Protein AF-A0A974AGS3-F1 (afdb_monomer_lite)

pLDDT: mean 72.3, std 21.42, range [27.69, 96.19]

Organism: NCBI:txid2748629

Radius of gyration: 45.94 Å; chains: 1; bounding box: 97×90×145 Å

Foldseek 3Di:
DDDDDPVVVVVVVVVVDDDDDDDPDDDDDDDDDDDDDDDDDDDDDDDDDDDDDDDDDDDDDDDDDDDDDDDPCPPPDDDPDQAAWDFDDDDPDTDTDTNVVVVVVVVVVVVVVVVVVVVVVVVVVVVVVLVCVLVVLVVQLVVLCVQLVVVVPDPLVVQVPDPVADPVNSVVSVVSNVVSVVSNVVSVVVSVVSVVVVVVVVVVVLVVLLVVLVVLQPDDADPVRGRPLHDPPDDPVLLVLLLVQCVVVPDDSVCSVSDSDSNVSSVSSVVSVVVVVVVVVVVVPPPVPPPPPPPPPDDDDPDPDDPLVVQLVVLVVVCVVVVDPVSVVSNVVSVVVVD

Sequence (339 aa):
MLSPDNDGASDFLKSFADPEDDASKKKPSPEAEGDDDTQDDASDTDDSDDSLDDNGDDDQSGDEDTETTTADTTEKKYVADDGQFVKIKVGEEEKEVSVKDLKRLFGQEASLTQKSTEVANARKAAETEQNKYVTSLSVLLGRATEKANPYRNIDWMAVSKDPNISAEAASALRAEAQRALDDETFLGQSLNTFMAEVQTRQNAERAESAKACIKALRTEPTAEAPNPVYIKNWNDKTYDDVRSFGVQMGLSQDAVNKLVDPVAIKMMHMAMLFKRGAAKVVTTKAVNKTPAKIVKTSSSIAARPTKGTVEQQNALKTLKRSGSMDAAGDAFLASFADK

Structure (mmCIF, N/CA/C/O backbone):
data_AF-A0A974AGS3-F1
#
_entry.id   AF-A0A974AGS3-F1
#
loop_
_atom_site.group_PDB
_atom_site.id
_atom_site.type_symbol
_atom_site.label_atom_id
_atom_site.label_alt_id
_atom_site.label_comp_id
_atom_site.label_asym_id
_atom_site.label_entity_id
_atom_site.label_seq_id
_atom_site.pdbx_PDB_ins_code
_atom_site.Cartn_x
_atom_site.Cartn_y
_atom_site.Cartn_z
_atom_site.occupancy
_atom_site.B_iso_or_equiv
_atom_site.auth_seq_id
_atom_site.auth_comp_id
_atom_site.auth_asym_id
_atom_site.auth_atom_id
_atom_site.pdbx_PDB_model_num
ATOM 1 N N . MET A 1 1 ? 32.007 -14.138 25.779 1.00 35.34 1 MET A N 1
ATOM 2 C CA . MET A 1 1 ? 31.944 -13.880 24.327 1.00 35.34 1 MET A CA 1
ATOM 3 C C . MET A 1 1 ? 30.498 -13.562 23.984 1.00 35.34 1 MET A C 1
ATOM 5 O O . MET A 1 1 ? 29.652 -14.407 24.225 1.00 35.34 1 MET A O 1
ATOM 9 N N . LEU A 1 2 ? 30.291 -12.317 23.543 1.00 39.28 2 LEU A N 1
ATOM 10 C CA . LEU A 1 2 ? 29.169 -11.707 22.812 1.00 39.28 2 LEU A CA 1
ATOM 11 C C . LEU A 1 2 ? 27.715 -12.067 23.182 1.00 39.28 2 LEU A C 1
ATOM 13 O O . LEU A 1 2 ? 27.173 -13.078 22.747 1.00 39.28 2 LEU A O 1
ATOM 17 N N . SER A 1 3 ? 27.064 -11.127 23.872 1.00 38.44 3 SER A N 1
ATOM 18 C CA . SER A 1 3 ? 25.625 -10.864 23.748 1.00 38.44 3 SER A CA 1
ATOM 19 C C . SER A 1 3 ? 25.351 -10.162 22.405 1.00 38.44 3 SER A C 1
ATOM 21 O O . SER A 1 3 ? 26.165 -9.319 22.031 1.00 38.44 3 SER A O 1
ATOM 23 N N . PRO A 1 4 ? 24.248 -10.451 21.693 1.00 50.19 4 PRO A N 1
ATOM 24 C CA . PRO A 1 4 ? 23.778 -9.625 20.588 1.00 50.19 4 PRO A CA 1
ATOM 25 C C . PRO A 1 4 ? 22.774 -8.568 21.073 1.00 50.19 4 PRO A C 1
ATOM 27 O O . PRO A 1 4 ? 21.809 -8.879 21.774 1.00 50.19 4 PRO A O 1
ATOM 30 N N . ASP A 1 5 ? 23.045 -7.328 20.682 1.00 44.56 5 ASP A N 1
ATOM 31 C CA . ASP A 1 5 ? 22.326 -6.101 21.012 1.00 44.56 5 ASP A CA 1
ATOM 32 C C . ASP A 1 5 ? 20.887 -6.059 20.461 1.00 44.56 5 ASP A C 1
ATOM 34 O O . ASP A 1 5 ? 20.614 -6.407 19.312 1.00 44.56 5 ASP A O 1
ATOM 38 N N . ASN A 1 6 ? 19.958 -5.593 21.301 1.00 51.94 6 ASN A N 1
ATOM 39 C CA . ASN A 1 6 ? 18.534 -5.378 21.014 1.00 51.94 6 ASN A CA 1
ATOM 40 C C . ASN A 1 6 ? 18.248 -3.884 20.750 1.00 51.94 6 ASN A C 1
ATOM 42 O O . ASN A 1 6 ? 17.338 -3.309 21.342 1.00 51.94 6 ASN A O 1
ATOM 46 N N . ASP A 1 7 ? 19.050 -3.244 19.897 1.00 51.66 7 ASP A N 1
ATOM 47 C CA . ASP A 1 7 ? 18.973 -1.789 19.664 1.00 51.66 7 ASP A CA 1
ATOM 48 C C . ASP A 1 7 ? 17.978 -1.374 18.561 1.00 51.66 7 ASP A C 1
ATOM 50 O O . ASP A 1 7 ? 17.609 -0.207 18.456 1.00 51.66 7 ASP A O 1
ATOM 54 N N . GLY A 1 8 ? 17.443 -2.315 17.772 1.00 47.66 8 GLY A N 1
ATOM 55 C CA . GLY A 1 8 ? 16.580 -1.980 16.625 1.00 47.66 8 GLY A CA 1
ATOM 56 C C . GLY A 1 8 ? 15.157 -1.518 16.976 1.00 47.66 8 GLY A C 1
ATOM 57 O O . GLY A 1 8 ? 14.527 -0.805 16.196 1.00 47.66 8 GLY A O 1
ATOM 58 N N . ALA A 1 9 ? 14.621 -1.913 18.136 1.00 53.47 9 ALA A N 1
ATOM 59 C CA . ALA A 1 9 ? 13.239 -1.596 18.517 1.00 53.47 9 ALA A CA 1
ATOM 60 C C . ALA A 1 9 ? 13.097 -0.195 19.140 1.00 53.47 9 ALA A C 1
ATOM 62 O O . ALA A 1 9 ? 12.074 0.466 18.954 1.00 53.47 9 ALA A O 1
ATOM 63 N N . SER A 1 10 ? 14.135 0.285 19.830 1.00 52.16 10 SER A N 1
ATOM 64 C CA . SER A 1 10 ? 14.194 1.638 20.396 1.00 52.16 10 SER A CA 1
ATOM 65 C C . SER A 1 10 ? 14.347 2.732 19.339 1.00 52.16 10 SER A C 1
ATOM 67 O O . SER A 1 10 ? 13.939 3.866 19.587 1.00 52.16 10 SER A O 1
ATOM 69 N N . ASP A 1 11 ? 14.888 2.411 18.165 1.00 54.00 11 ASP A N 1
ATOM 70 C CA . ASP A 1 11 ? 15.124 3.391 17.100 1.00 54.00 11 ASP A CA 1
ATOM 71 C C . ASP A 1 11 ? 13.875 3.672 16.251 1.00 54.00 11 ASP A C 1
ATOM 73 O O . ASP A 1 11 ? 13.665 4.803 15.809 1.00 54.00 11 ASP A O 1
ATOM 77 N N . PHE A 1 12 ? 12.968 2.699 16.113 1.00 51.22 12 PHE A N 1
ATOM 78 C CA . PHE A 1 12 ? 11.693 2.903 15.415 1.00 51.22 12 PHE A CA 1
ATOM 79 C C . PHE A 1 12 ? 10.796 3.926 16.137 1.00 51.22 12 PHE A C 1
ATOM 81 O O . PHE A 1 12 ? 10.228 4.813 15.501 1.00 51.22 12 PHE A O 1
ATOM 88 N N . LEU A 1 13 ? 10.732 3.866 17.473 1.00 55.00 13 LEU A N 1
ATOM 89 C CA . LEU A 1 13 ? 9.963 4.806 18.301 1.00 55.00 13 LEU A CA 1
ATOM 90 C C . LEU A 1 13 ? 10.585 6.211 18.360 1.00 55.00 13 LEU A C 1
ATOM 92 O O . LEU A 1 13 ? 9.847 7.192 18.420 1.00 55.00 13 LEU A O 1
ATOM 96 N N . LYS A 1 14 ? 11.917 6.329 18.280 1.00 62.91 14 LYS A N 1
ATOM 97 C CA . LYS A 1 14 ? 12.606 7.631 18.218 1.00 62.91 14 LYS A CA 1
ATOM 98 C C . LYS A 1 14 ? 12.397 8.350 16.884 1.00 62.91 14 LYS A C 1
ATOM 100 O O . LYS A 1 14 ? 12.328 9.568 16.877 1.00 62.91 14 LYS A O 1
ATOM 105 N N . SER A 1 15 ? 12.224 7.622 15.777 1.00 63.66 15 SER A N 1
ATOM 106 C CA . SER A 1 15 ? 11.928 8.231 14.465 1.00 63.66 15 SER A CA 1
ATOM 107 C C . SER A 1 15 ? 10.526 8.855 14.358 1.00 63.66 15 SER A C 1
ATOM 109 O O . SER A 1 15 ? 10.266 9.632 13.445 1.00 63.66 15 SER A O 1
ATOM 111 N N . PHE A 1 16 ? 9.626 8.525 15.293 1.00 59.00 16 PHE A N 1
ATOM 112 C CA . PHE A 1 16 ? 8.261 9.058 15.375 1.00 59.00 16 PHE A CA 1
ATOM 113 C C . PHE A 1 16 ? 8.067 10.096 16.491 1.00 59.00 16 PHE A C 1
ATOM 115 O O . PHE A 1 16 ? 6.992 10.694 16.578 1.00 59.00 16 PHE A O 1
ATOM 122 N N . ALA A 1 17 ? 9.076 10.303 17.338 1.00 54.44 17 ALA A N 1
ATOM 123 C CA . ALA A 1 17 ? 9.097 11.344 18.355 1.00 54.44 17 ALA A CA 1
ATOM 124 C C . ALA A 1 17 ? 9.916 12.526 17.815 1.00 54.44 17 ALA A C 1
ATOM 126 O O . ALA A 1 17 ? 11.139 12.548 17.928 1.00 54.44 17 ALA A O 1
ATOM 127 N N . ASP A 1 18 ? 9.225 13.461 17.169 1.00 41.94 18 ASP A N 1
ATOM 128 C CA . ASP A 1 18 ? 9.799 14.692 16.620 1.00 41.94 18 ASP A CA 1
ATOM 129 C C . ASP A 1 18 ? 10.490 15.510 17.738 1.00 41.94 18 ASP A C 1
ATOM 131 O O . ASP A 1 18 ? 9.898 15.673 18.814 1.00 41.94 18 ASP A O 1
ATOM 135 N N . PRO A 1 19 ? 11.735 15.989 17.553 1.00 45.56 19 PRO A N 1
ATOM 136 C CA . PRO A 1 19 ? 12.390 16.876 18.507 1.00 45.56 19 PRO A CA 1
ATOM 137 C C . PRO A 1 19 ? 11.773 18.278 18.443 1.00 45.56 19 PRO A C 1
ATOM 139 O O . PRO A 1 19 ? 11.826 18.951 17.416 1.00 45.56 19 PRO A O 1
ATOM 142 N N . GLU A 1 20 ? 11.218 18.742 19.562 1.00 37.66 20 GLU A N 1
ATOM 143 C CA . GLU A 1 20 ? 10.855 20.148 19.709 1.00 37.66 20 GLU A CA 1
ATOM 144 C C . GLU A 1 20 ? 12.101 21.051 19.751 1.00 37.66 20 GLU A C 1
ATOM 146 O O . GLU A 1 20 ? 13.061 20.783 20.476 1.00 37.66 20 GLU A O 1
ATOM 151 N N . ASP A 1 21 ? 11.955 22.171 19.034 1.00 33.53 21 ASP A N 1
ATOM 152 C CA . ASP A 1 21 ? 12.563 23.493 19.235 1.00 33.53 21 ASP A CA 1
ATOM 153 C C . ASP A 1 21 ? 13.840 23.837 18.436 1.00 33.53 21 ASP A C 1
ATOM 155 O O . ASP A 1 21 ? 14.949 23.463 18.803 1.00 33.53 21 ASP A O 1
ATOM 159 N N . ASP A 1 22 ? 13.669 24.599 17.341 1.00 35.66 22 ASP A N 1
ATOM 160 C CA . ASP A 1 22 ? 14.271 25.940 17.169 1.00 35.66 22 ASP A CA 1
ATOM 161 C C . ASP A 1 22 ? 13.836 26.575 15.825 1.00 35.66 22 ASP A C 1
ATOM 163 O O . ASP A 1 22 ? 14.390 26.274 14.768 1.00 35.66 22 ASP A O 1
ATOM 167 N N . ALA A 1 23 ? 12.836 27.467 15.841 1.00 33.81 23 ALA A N 1
ATOM 168 C CA . ALA A 1 23 ? 12.645 28.471 14.779 1.00 33.81 23 ALA A CA 1
ATOM 169 C C . ALA A 1 23 ? 11.752 29.640 15.232 1.00 33.81 23 ALA A C 1
ATOM 171 O O . ALA A 1 23 ? 10.833 30.084 14.538 1.00 33.81 23 ALA A O 1
ATOM 172 N N . SER A 1 24 ? 12.052 30.208 16.397 1.00 36.72 24 SER A N 1
ATOM 173 C CA . SER A 1 24 ? 11.569 31.542 16.753 1.00 36.72 24 SER A CA 1
ATOM 174 C C . SER A 1 24 ? 12.350 32.600 15.960 1.00 36.72 24 SER A C 1
ATOM 176 O O . SER A 1 24 ? 13.378 33.059 16.449 1.00 36.72 24 SER A O 1
ATOM 178 N N . LYS A 1 25 ? 11.893 32.981 14.750 1.00 37.16 25 LYS A N 1
ATOM 179 C CA . LYS A 1 25 ? 12.067 34.312 14.093 1.00 37.16 25 LYS A CA 1
ATOM 180 C C . LYS A 1 25 ? 11.783 34.262 12.579 1.00 37.16 25 LYS A C 1
ATOM 182 O O . LYS A 1 25 ? 12.692 34.033 11.789 1.00 37.16 25 LYS A O 1
ATOM 187 N N . LYS A 1 26 ? 10.574 34.659 12.165 1.00 30.88 26 LYS A N 1
ATOM 188 C CA . LYS A 1 26 ? 10.358 35.669 11.102 1.00 30.88 26 LYS A CA 1
ATOM 189 C C . LYS A 1 26 ? 8.867 35.980 10.950 1.00 30.88 26 LYS A C 1
ATOM 191 O O . LYS A 1 26 ? 8.099 35.164 10.462 1.00 30.88 26 LYS A O 1
ATOM 196 N N . LYS A 1 27 ? 8.475 37.199 11.330 1.00 35.22 27 LYS A N 1
ATOM 197 C CA . LYS A 1 27 ? 7.300 37.868 10.751 1.00 35.22 27 LYS A CA 1
ATOM 198 C C . LYS A 1 27 ? 7.546 38.092 9.252 1.00 35.22 27 LYS A C 1
ATOM 200 O O . LYS A 1 27 ? 8.687 38.382 8.880 1.00 35.22 27 LYS A O 1
ATOM 205 N N . PRO A 1 28 ? 6.479 38.137 8.447 1.00 32.31 28 PRO A N 1
ATOM 206 C CA . PRO A 1 28 ? 6.291 39.317 7.612 1.00 32.31 28 PRO A CA 1
ATOM 207 C C . PRO A 1 28 ? 4.918 39.972 7.816 1.00 32.31 28 PRO A C 1
ATOM 209 O O . PRO A 1 28 ? 3.928 39.331 8.155 1.00 32.31 28 PRO A O 1
ATOM 212 N N . SER A 1 29 ? 4.948 41.294 7.663 1.00 28.53 29 SER A N 1
ATOM 213 C CA . SER A 1 29 ? 3.841 42.258 7.649 1.00 28.53 29 SER A CA 1
ATOM 214 C C . SER A 1 29 ? 3.153 42.282 6.259 1.00 28.53 29 SER A C 1
ATOM 216 O O . SER A 1 29 ? 3.701 41.674 5.340 1.00 28.53 29 SER A O 1
ATOM 218 N N . PRO A 1 30 ? 1.995 42.963 6.103 1.00 42.22 30 PRO A N 1
ATOM 219 C CA . PRO A 1 30 ? 1.090 42.906 4.942 1.00 42.22 30 PRO A CA 1
ATOM 220 C C . PRO A 1 30 ? 1.399 43.962 3.848 1.00 42.22 30 PRO A C 1
ATOM 222 O O . PRO A 1 30 ? 2.348 44.720 4.023 1.00 42.22 30 PRO A O 1
ATOM 225 N N . GLU A 1 31 ? 0.541 44.019 2.806 1.00 29.06 31 GLU A N 1
ATOM 226 C CA . GLU A 1 31 ? 0.536 44.863 1.569 1.00 29.06 31 GLU A CA 1
ATOM 227 C C . GLU A 1 31 ? 1.237 44.198 0.354 1.00 29.06 31 GLU A C 1
ATOM 229 O O . GLU A 1 31 ? 2.293 43.602 0.516 1.00 29.06 31 GLU A O 1
ATOM 234 N N . ALA A 1 32 ? 0.737 44.197 -0.892 1.00 28.75 32 ALA A N 1
ATOM 235 C CA . ALA A 1 32 ? -0.353 44.924 -1.547 1.00 28.75 32 ALA A CA 1
ATOM 236 C C . ALA A 1 32 ? -0.901 44.161 -2.785 1.00 28.75 32 ALA A C 1
ATOM 238 O O . ALA A 1 32 ? -0.217 43.323 -3.365 1.00 28.75 32 ALA A O 1
ATOM 239 N N . GLU A 1 33 ? -2.142 44.523 -3.114 1.00 30.08 33 GLU A N 1
ATOM 240 C CA . GLU A 1 33 ? -2.933 44.520 -4.360 1.00 30.08 33 GLU A CA 1
ATOM 241 C C . GLU A 1 33 ? -2.396 43.936 -5.686 1.00 30.08 33 GLU A C 1
ATOM 243 O O . GLU A 1 33 ? -1.258 44.154 -6.099 1.00 30.08 33 GLU A O 1
ATOM 248 N N . GLY A 1 34 ? -3.330 43.302 -6.408 1.00 27.72 34 GLY A N 1
ATOM 249 C CA . GLY A 1 34 ? -3.250 42.892 -7.810 1.00 27.72 34 GLY A CA 1
ATOM 250 C C . GLY A 1 34 ? -4.615 42.387 -8.302 1.00 27.72 34 GLY A C 1
ATOM 251 O O . GLY A 1 34 ? -4.869 41.187 -8.271 1.00 27.72 34 GLY A O 1
ATOM 252 N N . ASP A 1 35 ? -5.466 43.348 -8.657 1.00 27.89 35 ASP A N 1
ATOM 253 C CA . ASP A 1 35 ? -6.763 43.312 -9.367 1.00 27.89 35 ASP A CA 1
ATOM 254 C C . ASP A 1 35 ? -6.734 42.413 -10.633 1.00 27.89 35 ASP A C 1
ATOM 256 O O . ASP A 1 35 ? -5.720 42.378 -11.329 1.00 27.89 35 ASP A O 1
ATOM 260 N N . ASP A 1 36 ? -7.724 41.527 -10.801 1.00 27.69 36 ASP A N 1
ATOM 261 C CA . ASP A 1 36 ? -8.791 41.562 -11.836 1.00 27.69 36 ASP A CA 1
ATOM 262 C C . ASP A 1 36 ? -8.402 40.909 -13.178 1.00 27.69 36 ASP A C 1
ATOM 264 O O . ASP A 1 36 ? -7.470 41.336 -13.851 1.00 27.69 36 ASP A O 1
ATOM 268 N N . ASP A 1 37 ? -9.067 39.807 -13.542 1.00 30.12 37 ASP A N 1
ATOM 269 C CA . ASP A 1 37 ? -10.086 39.843 -14.602 1.00 30.12 37 ASP A CA 1
ATOM 270 C C . ASP A 1 37 ? -10.799 38.483 -14.723 1.00 30.12 37 ASP A C 1
ATOM 272 O O . ASP A 1 37 ? -10.259 37.402 -14.468 1.00 30.12 37 ASP A O 1
ATOM 276 N N . THR A 1 38 ? -12.062 38.579 -15.093 1.00 30.84 38 THR A N 1
ATOM 277 C CA . THR A 1 38 ? -13.101 37.561 -15.090 1.00 30.84 38 THR A CA 1
ATOM 278 C C . THR A 1 38 ? -13.208 36.948 -16.483 1.00 30.84 38 THR A C 1
ATOM 280 O O . THR A 1 38 ? -13.355 37.691 -17.448 1.00 30.84 38 THR A O 1
ATOM 283 N N . GLN A 1 39 ? -13.255 35.618 -16.625 1.00 31.31 39 GLN A N 1
ATOM 284 C CA . GLN A 1 39 ? -13.946 35.038 -17.783 1.00 31.31 39 GLN A CA 1
ATOM 285 C C . GLN A 1 39 ? -14.474 33.623 -17.517 1.00 31.31 39 GLN A C 1
ATOM 287 O O . GLN A 1 39 ? -13.724 32.653 -17.432 1.00 31.31 39 GLN A O 1
ATOM 292 N N . ASP A 1 40 ? -15.801 33.565 -17.384 1.00 32.34 40 ASP A N 1
ATOM 293 C CA . ASP A 1 40 ? -16.658 32.412 -17.658 1.00 32.34 40 ASP A CA 1
ATOM 294 C C . ASP A 1 40 ? -16.345 31.835 -19.046 1.00 32.34 40 ASP A C 1
ATOM 296 O O . ASP A 1 40 ? -16.331 32.576 -20.031 1.00 32.34 40 ASP A O 1
ATOM 300 N N . ASP A 1 41 ? -16.205 30.513 -19.140 1.00 31.97 41 ASP A N 1
ATOM 301 C CA . ASP A 1 41 ? -16.552 29.799 -20.368 1.00 31.97 41 ASP A CA 1
ATOM 302 C C . ASP A 1 41 ? -17.213 28.462 -20.012 1.00 31.97 41 ASP A C 1
ATOM 304 O O . ASP A 1 41 ? -16.578 27.478 -19.620 1.00 31.97 41 ASP A O 1
ATOM 308 N N . ALA A 1 42 ? -18.541 28.486 -20.086 1.00 35.53 42 ALA A N 1
ATOM 309 C CA . ALA A 1 42 ? -19.397 27.323 -20.090 1.00 35.53 42 ALA A CA 1
ATOM 310 C C . ALA A 1 42 ? -19.456 26.786 -21.524 1.00 35.53 42 ALA A C 1
ATOM 312 O O . ALA A 1 42 ? -20.033 27.431 -22.399 1.00 35.53 42 ALA A O 1
ATOM 313 N N . SER A 1 43 ? -18.931 25.581 -21.751 1.00 32.94 43 SER A N 1
ATOM 314 C CA . SER A 1 43 ? -19.270 24.800 -22.942 1.00 32.94 43 SER A CA 1
ATOM 315 C C . SER A 1 43 ? -20.110 23.589 -22.554 1.00 32.94 43 SER A C 1
ATOM 317 O O . SER A 1 43 ? -19.668 22.630 -21.927 1.00 32.94 43 SER A O 1
ATOM 319 N N . ASP A 1 44 ? -21.373 23.743 -22.923 1.00 33.19 44 ASP A N 1
ATOM 320 C CA . ASP A 1 44 ? -22.411 22.751 -23.121 1.00 33.19 44 ASP A CA 1
ATOM 321 C C . ASP A 1 44 ? -21.957 21.704 -24.155 1.00 33.19 44 ASP A C 1
ATOM 323 O O . ASP A 1 44 ? -21.458 22.049 -25.231 1.00 33.19 44 ASP A O 1
ATOM 327 N N . THR A 1 45 ? -22.102 20.419 -23.844 1.00 34.97 45 THR A N 1
ATOM 328 C CA . THR A 1 45 ? -22.132 19.356 -24.857 1.00 34.97 45 THR A CA 1
ATOM 329 C C . THR A 1 45 ? -23.098 18.281 -24.383 1.00 34.97 45 THR A C 1
ATOM 331 O O . THR A 1 45 ? -22.744 17.349 -23.662 1.00 34.97 45 THR A O 1
ATOM 334 N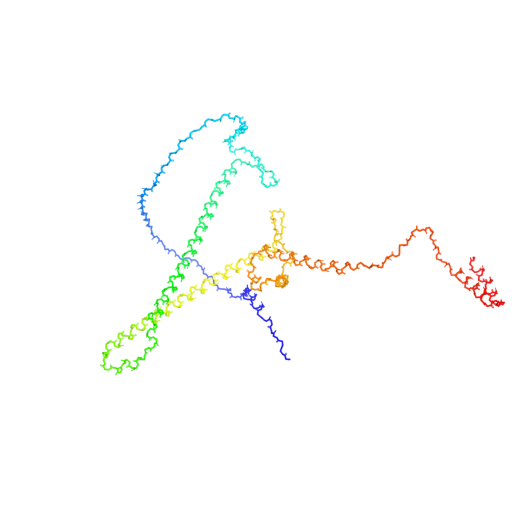 N . ASP A 1 46 ? -24.346 18.504 -24.774 1.00 35.50 46 ASP A N 1
ATOM 335 C CA . ASP A 1 46 ? -25.367 17.508 -25.070 1.00 35.50 46 ASP A CA 1
ATOM 336 C C . ASP A 1 46 ? -24.782 16.381 -25.942 1.00 35.50 46 ASP A C 1
ATOM 338 O O . ASP A 1 46 ? -24.292 16.638 -27.043 1.00 35.50 46 ASP A O 1
ATOM 342 N N . ASP A 1 47 ? -24.824 15.142 -25.450 1.00 32.50 47 ASP A N 1
ATOM 343 C CA . ASP A 1 47 ? -24.817 13.968 -26.323 1.00 32.50 47 ASP A CA 1
ATOM 344 C C . ASP A 1 47 ? -25.816 12.944 -25.773 1.00 32.50 47 ASP A C 1
ATOM 346 O O . ASP A 1 47 ? -25.568 12.188 -24.827 1.00 32.50 47 ASP A O 1
ATOM 350 N N . SER A 1 48 ? -27.011 13.037 -26.346 1.00 36.09 48 SER A N 1
ATOM 351 C CA . SER A 1 48 ? -28.081 12.056 -26.305 1.00 36.09 48 SER A CA 1
ATOM 352 C C . SER A 1 48 ? -27.702 10.881 -27.210 1.00 36.09 48 SER A C 1
ATOM 354 O O . SER A 1 48 ? -27.629 11.054 -28.424 1.00 36.09 48 SER A O 1
ATOM 356 N N . ASP A 1 49 ? -27.554 9.680 -26.651 1.00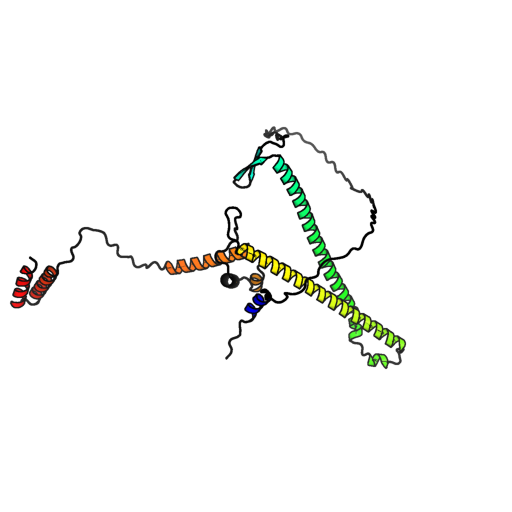 33.69 49 ASP A N 1
ATOM 357 C CA . ASP A 1 49 ? -27.853 8.459 -27.402 1.00 33.69 49 ASP A CA 1
ATOM 358 C C . ASP A 1 49 ? -28.560 7.440 -26.502 1.00 33.69 49 ASP A C 1
ATOM 360 O O . ASP A 1 49 ? -28.078 7.034 -25.440 1.00 33.69 49 ASP A O 1
ATOM 364 N N . ASP A 1 50 ? -29.761 7.108 -26.952 1.00 35.03 50 ASP A N 1
ATOM 365 C CA . ASP A 1 50 ? -30.769 6.246 -26.368 1.00 35.03 50 ASP A CA 1
ATOM 366 C C . ASP A 1 50 ? -30.718 4.913 -27.117 1.00 35.03 50 ASP A C 1
ATOM 368 O O . ASP A 1 50 ? -30.918 4.864 -28.328 1.00 35.03 50 ASP A O 1
ATOM 372 N N . SER A 1 51 ? -30.461 3.819 -26.403 1.00 29.55 51 SER A N 1
ATOM 373 C CA . SER A 1 51 ? -30.760 2.476 -26.904 1.00 29.55 51 SER A CA 1
ATOM 374 C C . SER A 1 51 ? -30.887 1.500 -25.737 1.00 29.55 51 SER A C 1
ATOM 376 O O . SER A 1 51 ? -30.003 0.680 -25.476 1.00 29.55 51 SER A O 1
ATOM 378 N N . LEU A 1 52 ? -32.010 1.582 -25.026 1.00 35.72 52 LEU A N 1
ATOM 379 C CA . LEU A 1 52 ? -32.525 0.470 -24.228 1.00 35.72 52 LEU A CA 1
ATOM 380 C C . LEU A 1 52 ? -33.244 -0.510 -25.168 1.00 35.72 52 LEU A C 1
ATOM 382 O O . LEU A 1 52 ? -34.333 -0.229 -25.660 1.00 35.72 52 LEU A O 1
ATOM 386 N N . ASP A 1 53 ? -32.607 -1.653 -25.420 1.00 33.91 53 ASP A N 1
ATOM 387 C CA . ASP A 1 53 ? -33.207 -2.809 -26.092 1.00 33.91 53 ASP A CA 1
ATOM 388 C C . ASP A 1 53 ? -34.191 -3.489 -25.124 1.00 33.91 53 ASP A C 1
ATOM 390 O O . ASP A 1 53 ? -33.802 -4.220 -24.208 1.00 33.91 53 ASP A O 1
ATOM 394 N N . ASP A 1 54 ? -35.468 -3.146 -25.290 1.00 37.78 54 ASP A N 1
ATOM 395 C CA . ASP A 1 54 ? -36.636 -3.798 -24.704 1.00 37.78 54 ASP A CA 1
ATOM 396 C C . ASP A 1 54 ? -36.969 -5.037 -25.541 1.00 37.78 54 ASP A C 1
ATOM 398 O O . ASP A 1 54 ? -37.488 -4.930 -26.653 1.00 37.78 54 ASP A O 1
ATOM 402 N N . ASN A 1 55 ? -36.667 -6.222 -25.009 1.00 34.44 55 ASN A N 1
ATOM 403 C CA . ASN A 1 55 ? -37.150 -7.470 -25.579 1.00 34.44 55 ASN A CA 1
ATOM 404 C C . ASN A 1 55 ? -38.065 -8.149 -24.560 1.00 34.44 55 ASN A C 1
ATOM 406 O O . ASN A 1 55 ? -37.611 -8.783 -23.603 1.00 34.44 55 ASN A O 1
ATOM 410 N N . GLY A 1 56 ? -39.365 -7.948 -24.768 1.00 35.41 56 GLY A N 1
ATOM 411 C CA . GLY A 1 56 ? -40.427 -8.637 -24.060 1.00 35.41 56 GLY A CA 1
ATOM 412 C C . GLY A 1 56 ? -40.474 -10.119 -24.418 1.00 35.41 56 GLY A C 1
ATOM 413 O O . GLY A 1 56 ? -40.326 -10.498 -25.578 1.00 35.41 56 GLY A O 1
ATOM 414 N N . ASP A 1 57 ? -40.740 -10.941 -23.410 1.00 30.91 57 ASP A N 1
ATOM 415 C CA . ASP A 1 57 ? -41.308 -12.268 -23.609 1.00 30.91 57 ASP A CA 1
ATOM 416 C C . ASP A 1 57 ? -42.514 -12.408 -22.678 1.00 30.91 57 ASP A C 1
ATOM 418 O O . ASP A 1 57 ? -42.418 -12.313 -21.451 1.00 30.91 57 ASP A O 1
ATOM 422 N N . ASP A 1 58 ? -43.659 -12.512 -23.335 1.00 35.81 58 ASP A N 1
ATOM 423 C CA . ASP A 1 58 ? -44.995 -12.733 -22.814 1.00 35.81 58 ASP A CA 1
ATOM 424 C C . ASP A 1 58 ? -45.209 -14.249 -22.806 1.00 35.81 58 ASP A C 1
ATOM 426 O O . ASP A 1 58 ? -45.232 -14.862 -23.871 1.00 35.81 58 ASP A O 1
ATOM 430 N N . ASP A 1 59 ? -45.364 -14.865 -21.632 1.00 31.84 59 ASP A N 1
ATOM 431 C CA . ASP A 1 59 ? -45.951 -16.205 -21.559 1.00 31.84 59 ASP A CA 1
ATOM 432 C C . ASP A 1 59 ? -47.061 -16.244 -20.509 1.00 31.84 59 ASP A C 1
ATOM 434 O O . ASP A 1 59 ? -46.876 -16.443 -19.303 1.00 31.84 59 ASP A O 1
ATOM 438 N N . GLN A 1 60 ? -48.255 -15.989 -21.029 1.00 36.38 60 GLN A N 1
ATOM 439 C CA . GLN A 1 60 ? -49.537 -16.188 -20.395 1.00 36.38 60 GLN A CA 1
ATOM 440 C C . GLN A 1 60 ? -49.900 -17.682 -20.434 1.00 36.38 60 GLN A C 1
ATOM 442 O O . GLN A 1 60 ? -50.314 -18.209 -21.464 1.00 36.38 60 GLN A O 1
ATOM 447 N N . SER A 1 61 ? -49.889 -18.353 -19.281 1.00 32.81 61 SER A N 1
ATOM 448 C CA . SER A 1 61 ? -50.732 -19.536 -19.069 1.00 32.81 61 SER A CA 1
ATOM 449 C C . SER A 1 61 ? -51.378 -19.476 -17.687 1.00 32.81 61 SER A C 1
ATOM 451 O O . SER A 1 61 ? -50.716 -19.299 -16.666 1.00 32.81 61 SER A O 1
ATOM 453 N N . GLY A 1 62 ? -52.710 -19.504 -17.682 1.00 33.69 62 GLY A N 1
ATOM 454 C CA . GLY A 1 62 ? -53.527 -19.424 -16.478 1.00 33.69 62 GLY A CA 1
ATOM 455 C C . GLY A 1 62 ? -53.788 -20.782 -15.841 1.00 33.69 62 GLY A C 1
ATOM 456 O O . GLY A 1 62 ? -53.723 -21.806 -16.514 1.00 33.69 62 GLY A O 1
ATOM 457 N N . ASP A 1 63 ? -54.168 -20.753 -14.567 1.00 29.28 63 ASP A N 1
ATOM 458 C CA . ASP A 1 63 ? -55.240 -21.600 -14.048 1.00 29.28 63 ASP A CA 1
ATOM 459 C C . ASP A 1 63 ? -55.827 -20.966 -12.778 1.00 29.28 63 ASP A C 1
ATOM 461 O O . ASP A 1 63 ? -55.104 -20.386 -11.963 1.00 29.28 63 ASP A O 1
ATOM 465 N N . GLU A 1 64 ? -57.149 -21.027 -12.659 1.00 40.06 64 GLU A N 1
ATOM 466 C CA . GLU A 1 64 ? -57.910 -20.576 -11.498 1.00 40.06 64 GLU A CA 1
ATOM 467 C C . GLU A 1 64 ? -57.717 -21.572 -10.348 1.00 40.06 64 GLU A C 1
ATOM 469 O O . GLU A 1 64 ? -58.042 -22.746 -10.497 1.00 40.06 64 GLU A O 1
ATOM 474 N N . ASP A 1 65 ? -57.318 -21.112 -9.160 1.00 30.31 65 ASP A N 1
ATOM 475 C CA . ASP A 1 65 ? -57.888 -21.702 -7.949 1.00 30.31 65 ASP A CA 1
ATOM 476 C C . ASP A 1 65 ? -58.033 -20.670 -6.832 1.00 30.31 65 ASP A C 1
ATOM 478 O O . ASP A 1 65 ? -57.157 -19.855 -6.530 1.00 30.31 65 ASP A O 1
ATOM 482 N N . THR A 1 66 ? -59.223 -20.698 -6.260 1.00 41.56 66 THR A N 1
ATOM 483 C CA . THR A 1 66 ? -59.743 -19.768 -5.279 1.00 41.56 66 THR A CA 1
ATOM 484 C C . THR A 1 66 ? -59.516 -20.380 -3.907 1.00 41.56 66 THR A C 1
ATOM 486 O O . THR A 1 66 ? -60.336 -21.167 -3.450 1.00 41.56 66 THR A O 1
ATOM 489 N N . GLU A 1 67 ? -58.471 -19.971 -3.188 1.00 31.83 67 GLU A N 1
ATOM 490 C CA . GLU A 1 67 ? -58.448 -20.151 -1.734 1.00 31.83 67 GLU A CA 1
ATOM 491 C C . GLU A 1 67 ? -58.118 -18.843 -1.017 1.00 31.83 67 GLU A C 1
ATOM 493 O O . GLU A 1 67 ? -57.006 -18.316 -1.000 1.00 31.83 67 GLU A O 1
ATOM 498 N N . THR A 1 68 ? -59.174 -18.303 -0.417 1.00 39.84 68 THR A N 1
ATOM 499 C CA . THR A 1 68 ? -59.170 -17.161 0.485 1.00 39.84 68 THR A CA 1
ATOM 500 C C . THR A 1 68 ? -58.341 -17.496 1.723 1.00 39.84 68 THR A C 1
ATOM 502 O O . THR A 1 68 ? -58.844 -18.098 2.666 1.00 39.84 68 THR A O 1
ATOM 505 N N . THR A 1 69 ? -57.085 -17.054 1.758 1.00 30.78 69 THR A N 1
ATOM 506 C CA . THR A 1 69 ? -56.370 -16.874 3.025 1.00 30.78 69 THR A CA 1
ATOM 507 C C . THR A 1 69 ? -56.297 -15.383 3.310 1.00 30.78 69 THR A C 1
ATOM 509 O O . THR A 1 69 ? -55.578 -14.637 2.655 1.00 30.78 69 THR A O 1
ATOM 512 N N . THR A 1 70 ? -57.108 -14.956 4.275 1.00 38.38 70 THR A N 1
ATOM 513 C CA . THR A 1 70 ? -57.145 -13.629 4.898 1.00 38.38 70 THR A CA 1
ATOM 514 C C . THR A 1 70 ? -55.737 -13.109 5.198 1.00 38.38 70 THR A C 1
ATOM 516 O O . THR A 1 70 ? -55.153 -13.420 6.235 1.00 38.38 70 THR A O 1
ATOM 519 N N . ALA A 1 71 ? -55.200 -12.300 4.286 1.00 36.56 71 ALA A N 1
ATOM 520 C CA . ALA A 1 71 ? -54.079 -11.421 4.556 1.00 36.56 71 ALA A CA 1
ATOM 521 C C . ALA A 1 71 ? -54.634 -10.204 5.298 1.00 36.56 71 ALA A C 1
ATOM 523 O O . ALA A 1 71 ? -55.339 -9.375 4.718 1.00 36.56 71 ALA A O 1
ATOM 524 N N . ASP A 1 72 ? -54.351 -10.141 6.597 1.00 40.03 72 ASP A N 1
ATOM 525 C CA . ASP A 1 72 ? -54.557 -8.962 7.430 1.00 40.03 72 ASP A CA 1
ATOM 526 C C . ASP A 1 72 ? -53.853 -7.777 6.754 1.00 40.03 72 ASP A C 1
ATOM 528 O O . ASP A 1 72 ? -52.627 -7.636 6.769 1.00 40.03 72 ASP A O 1
ATOM 532 N N . THR A 1 73 ? -54.634 -6.997 6.012 1.00 41.97 73 THR A N 1
ATOM 533 C CA . THR A 1 73 ? -54.141 -5.871 5.232 1.00 41.97 73 THR A CA 1
ATOM 534 C C . THR A 1 73 ? -54.085 -4.707 6.200 1.00 41.97 73 THR A C 1
ATOM 536 O O . THR A 1 73 ? -55.008 -3.901 6.283 1.00 41.97 73 THR A O 1
ATOM 539 N N . THR A 1 74 ? -53.020 -4.651 6.999 1.00 46.75 74 THR A N 1
ATOM 540 C CA . THR A 1 74 ? -52.740 -3.505 7.859 1.00 46.75 74 THR A CA 1
ATOM 541 C C . THR A 1 74 ? -52.528 -2.295 6.953 1.00 46.75 74 THR A C 1
ATOM 543 O O . THR A 1 74 ? -51.438 -2.088 6.416 1.00 46.75 74 THR A O 1
ATOM 546 N N . GLU A 1 75 ? -53.590 -1.521 6.722 1.00 47.97 75 GLU A N 1
ATOM 547 C CA . GLU A 1 75 ? -53.538 -0.272 5.970 1.00 47.97 75 GLU A CA 1
ATOM 548 C C . GLU A 1 75 ? -52.426 0.604 6.555 1.00 47.97 75 GLU A C 1
ATOM 550 O O . GLU A 1 75 ? -52.483 1.048 7.707 1.00 47.97 75 GLU A O 1
ATOM 555 N N . LYS A 1 76 ? -51.375 0.838 5.764 1.00 48.97 76 LYS A N 1
ATOM 556 C CA . LYS A 1 76 ? -50.296 1.755 6.127 1.00 48.97 76 LYS A CA 1
ATOM 557 C C . LYS A 1 76 ? -50.899 3.157 6.222 1.00 48.97 76 LYS A C 1
ATOM 559 O O . LYS A 1 76 ? -51.113 3.814 5.207 1.00 48.97 76 LYS A O 1
ATOM 564 N N . LYS A 1 77 ? -51.196 3.624 7.437 1.00 57.28 77 LYS A N 1
ATOM 565 C CA . LYS A 1 77 ? -51.598 5.016 7.672 1.00 57.28 77 LYS A CA 1
ATOM 566 C C . LYS A 1 77 ? -50.409 5.930 7.399 1.00 57.28 77 LYS A C 1
ATOM 568 O O . LYS A 1 77 ? -49.450 5.957 8.167 1.00 57.28 77 LYS A O 1
ATOM 573 N N . TYR A 1 78 ? -50.492 6.686 6.311 1.00 57.16 78 TYR A N 1
ATOM 574 C CA . TYR A 1 78 ? -49.551 7.754 6.007 1.00 57.16 78 TYR A CA 1
ATOM 575 C C . TYR A 1 78 ? -49.842 8.946 6.915 1.00 57.16 78 TYR A C 1
ATOM 577 O O . TYR A 1 78 ? -50.948 9.485 6.929 1.00 57.16 78 TYR A O 1
ATOM 585 N N . VAL A 1 79 ? -48.845 9.337 7.702 1.00 62.09 79 VAL A N 1
ATOM 586 C CA . VAL A 1 79 ? -48.905 10.541 8.527 1.00 62.09 79 VAL A CA 1
ATOM 587 C C . VAL A 1 79 ? -48.472 11.707 7.644 1.00 62.09 79 VAL A C 1
ATOM 589 O O . VAL A 1 79 ? -47.328 11.748 7.200 1.00 62.09 79 VAL A O 1
ATOM 592 N N . ALA A 1 80 ? -49.407 12.600 7.321 1.00 61.00 80 ALA A N 1
ATOM 593 C CA . ALA A 1 80 ? -49.170 13.719 6.407 1.00 61.00 80 ALA A CA 1
ATOM 594 C C . ALA A 1 80 ? -48.600 14.969 7.102 1.00 61.00 80 ALA A C 1
ATOM 596 O O . ALA A 1 80 ? -48.135 15.872 6.413 1.00 61.00 80 ALA A O 1
ATOM 597 N N . ASP A 1 81 ? -48.654 15.032 8.437 1.00 64.94 81 ASP A N 1
ATOM 598 C CA . ASP A 1 81 ? -48.247 16.209 9.205 1.00 64.94 81 ASP A CA 1
ATOM 599 C C . ASP A 1 81 ? -46.860 16.031 9.843 1.00 64.94 81 ASP A C 1
ATOM 601 O O . ASP A 1 81 ? -46.578 15.051 10.539 1.00 64.94 81 ASP A O 1
ATOM 605 N N . ASP A 1 82 ? -45.991 17.016 9.621 1.00 62.12 82 ASP A N 1
ATOM 606 C CA . ASP A 1 82 ? -44.576 16.995 10.011 1.00 62.12 82 ASP A CA 1
ATOM 607 C C . ASP A 1 82 ? -44.376 17.137 11.537 1.00 62.12 82 ASP A C 1
ATOM 609 O O . ASP A 1 82 ? -43.288 16.858 12.053 1.00 62.12 82 ASP A O 1
ATOM 613 N N . GLY A 1 83 ? -45.415 17.569 12.266 1.00 65.69 83 GLY A N 1
ATOM 614 C CA . GLY A 1 83 ? -45.404 17.804 13.716 1.00 65.69 83 GLY A CA 1
ATOM 615 C C . GLY A 1 83 ? -45.737 16.591 14.595 1.00 65.69 83 GLY A C 1
ATOM 616 O O . GLY A 1 83 ? -45.674 16.701 15.820 1.00 65.69 83 GLY A O 1
ATOM 617 N N . GLN A 1 84 ? -46.097 15.442 14.016 1.00 68.31 84 GLN A N 1
ATOM 618 C CA . GLN A 1 84 ? -46.449 14.245 14.786 1.00 68.31 84 GLN A CA 1
ATOM 619 C C . GLN A 1 84 ? -45.208 13.453 15.225 1.00 68.31 84 GLN A C 1
ATOM 621 O O . GLN A 1 84 ? -44.222 13.334 14.497 1.00 68.31 84 GLN A O 1
ATOM 626 N N . PHE A 1 85 ? -45.269 12.904 16.440 1.00 73.25 85 PHE A N 1
ATOM 627 C CA . PHE A 1 85 ? -44.228 12.051 17.009 1.00 73.25 85 PHE A CA 1
ATOM 628 C C . PHE A 1 85 ? -44.558 10.583 16.743 1.00 73.25 85 PHE A C 1
ATOM 630 O O . PHE A 1 85 ? -45.672 10.127 17.002 1.00 73.25 85 PHE A O 1
ATOM 637 N N . VAL A 1 86 ? -43.581 9.842 16.233 1.00 75.69 86 VAL A N 1
ATOM 638 C CA . VAL A 1 86 ? -43.670 8.404 15.982 1.00 75.69 86 VAL A CA 1
ATOM 639 C C . VAL A 1 86 ? -42.709 7.704 16.935 1.00 75.69 86 VAL A C 1
ATOM 641 O O . VAL A 1 86 ? -41.544 8.088 17.047 1.00 75.69 86 VAL A O 1
ATOM 644 N N . LYS A 1 87 ? -43.188 6.671 17.637 1.00 73.38 87 LYS A N 1
ATOM 645 C CA . LYS A 1 87 ? -42.311 5.776 18.400 1.00 73.38 87 LYS A CA 1
ATOM 646 C C . LYS A 1 87 ? -41.586 4.853 17.439 1.00 73.38 87 LYS A C 1
ATOM 648 O O . LYS A 1 87 ? -42.218 4.030 16.780 1.00 73.38 87 LYS A O 1
ATOM 653 N N . ILE A 1 88 ? -40.267 4.972 17.391 1.00 73.31 88 ILE A N 1
ATOM 654 C CA . ILE A 1 88 ? -39.401 4.072 16.635 1.00 73.31 88 ILE A CA 1
ATOM 655 C C . ILE A 1 88 ? -38.501 3.336 17.613 1.00 73.31 88 ILE A C 1
ATOM 657 O O . ILE A 1 88 ? -37.957 3.909 18.558 1.00 73.31 88 ILE A O 1
ATOM 661 N N . LYS A 1 89 ? -38.371 2.032 17.384 1.00 72.06 89 LYS A N 1
ATOM 662 C CA . LYS A 1 89 ? -37.497 1.165 18.159 1.00 72.06 89 LYS A CA 1
ATOM 663 C C . LYS A 1 89 ? -36.123 1.148 17.495 1.00 72.06 89 LYS A C 1
ATOM 665 O O . LYS A 1 89 ? -35.998 0.675 16.367 1.00 72.06 89 LYS A O 1
ATOM 670 N N . VAL A 1 90 ? -35.109 1.678 18.175 1.00 59.97 90 VAL A N 1
ATOM 671 C CA . VAL A 1 90 ? -33.714 1.661 17.712 1.00 59.97 90 VAL A CA 1
ATOM 672 C C . VAL A 1 90 ? -32.941 0.736 18.648 1.00 59.97 90 VAL A C 1
ATOM 674 O O . VAL A 1 90 ? -32.620 1.102 19.777 1.00 59.97 90 VAL A O 1
ATOM 677 N N . GLY A 1 91 ? -32.687 -0.497 18.206 1.00 71.50 91 GLY A N 1
ATOM 678 C CA . GLY A 1 91 ? -32.128 -1.538 19.075 1.00 71.50 91 GLY A CA 1
ATOM 679 C C . GLY A 1 91 ? -33.124 -1.972 20.161 1.00 71.50 91 GLY A C 1
ATOM 680 O O . GLY A 1 91 ? -34.218 -2.436 19.841 1.00 71.50 91 GLY A O 1
ATOM 681 N N . GLU A 1 92 ? -32.753 -1.830 21.438 1.00 63.03 92 GLU A N 1
ATOM 682 C CA . GLU A 1 92 ? -33.610 -2.161 22.595 1.00 63.03 92 GLU A CA 1
ATOM 683 C C . GLU A 1 92 ? -34.354 -0.948 23.192 1.00 63.03 92 GLU A C 1
ATOM 685 O O . GLU A 1 92 ? -35.239 -1.134 24.025 1.00 63.03 92 GLU A O 1
ATOM 690 N N . GLU A 1 93 ? -34.065 0.282 22.745 1.00 50.06 93 GLU A N 1
ATOM 691 C CA . GLU A 1 93 ? -34.702 1.506 23.253 1.00 50.06 93 GLU A CA 1
ATOM 692 C C . GLU A 1 93 ? -35.814 2.014 22.318 1.00 50.06 93 GLU A C 1
ATOM 694 O O . GLU A 1 93 ? -35.641 2.125 21.100 1.00 50.06 93 GLU A O 1
ATOM 699 N N . GLU A 1 94 ? -36.966 2.366 22.896 1.00 75.00 94 GLU A N 1
ATOM 700 C CA . GLU A 1 94 ? -38.056 3.060 22.203 1.00 75.00 94 GLU A CA 1
ATOM 701 C C . GLU A 1 94 ? -37.846 4.575 22.304 1.00 75.00 94 GLU A C 1
ATOM 703 O O . GLU A 1 94 ? -37.801 5.124 23.406 1.00 75.00 94 GLU A O 1
ATOM 708 N N . LYS A 1 95 ? -37.726 5.262 21.162 1.00 69.56 95 LYS A N 1
ATOM 709 C CA . LYS A 1 95 ? -37.582 6.724 21.104 1.00 69.56 95 LYS A CA 1
ATOM 710 C C . LYS A 1 95 ? -38.733 7.344 20.323 1.00 69.56 95 LYS A C 1
ATOM 712 O O . LYS A 1 95 ? -39.078 6.889 19.235 1.00 69.56 95 LYS A O 1
ATOM 717 N N . GLU A 1 96 ? -39.329 8.388 20.893 1.00 75.69 96 GLU A N 1
ATOM 718 C CA . GLU A 1 96 ? -40.304 9.241 20.210 1.00 75.69 96 GLU A CA 1
ATOM 719 C C . GLU A 1 96 ? -39.553 10.290 19.390 1.00 75.69 96 GLU A C 1
ATOM 721 O O . GLU A 1 96 ? -38.803 11.099 19.934 1.00 75.69 96 GLU A O 1
ATOM 726 N N . VAL A 1 97 ? -39.731 10.256 18.073 1.00 74.31 97 VAL A N 1
ATOM 727 C CA . VAL A 1 97 ? -39.071 11.158 17.120 1.00 74.31 97 VAL A CA 1
ATOM 728 C C . VAL A 1 97 ? -40.104 11.785 16.197 1.00 74.31 97 VAL A C 1
ATOM 730 O O . VAL A 1 97 ? -41.106 11.160 15.851 1.00 74.31 97 VAL A O 1
ATOM 733 N N . SER A 1 98 ? -39.880 13.042 15.818 1.00 82.12 98 SER A N 1
ATOM 734 C CA . SER A 1 98 ? -40.777 13.761 14.913 1.00 82.12 98 SER A CA 1
ATOM 735 C C . SER A 1 98 ? -40.675 13.211 13.483 1.00 82.12 98 SER A C 1
ATOM 737 O O . SER A 1 98 ? -39.594 12.813 13.034 1.00 82.12 98 SER A O 1
ATOM 739 N N . VAL A 1 99 ? -41.783 13.220 12.733 1.00 79.69 99 VAL A N 1
ATOM 740 C CA . VAL A 1 99 ? -41.793 12.833 11.305 1.00 79.69 99 VAL A CA 1
ATOM 741 C C . VAL A 1 99 ? -40.835 13.715 10.484 1.00 79.69 99 VAL A C 1
ATOM 743 O O . VAL A 1 99 ? -40.148 13.224 9.584 1.00 79.69 99 VAL A O 1
ATOM 746 N N . LYS A 1 100 ? -40.699 14.996 10.854 1.00 81.31 100 LYS A N 1
ATOM 747 C CA . LYS A 1 100 ? -39.735 15.938 10.267 1.00 81.31 100 LYS A CA 1
ATOM 748 C C . LYS A 1 100 ? -38.279 15.481 10.405 1.00 81.31 100 LYS A C 1
ATOM 750 O O . LYS A 1 100 ? -37.523 15.538 9.431 1.00 81.31 100 LYS A O 1
ATOM 755 N N . ASP A 1 101 ? -37.877 15.027 11.591 1.00 79.62 101 ASP A N 1
ATOM 756 C CA . ASP A 1 101 ? -36.511 14.549 11.826 1.00 79.62 101 ASP A CA 1
ATOM 757 C C . ASP A 1 101 ? -36.231 13.242 11.087 1.00 79.62 101 ASP A C 1
ATOM 759 O O . ASP A 1 101 ? -35.130 13.075 10.562 1.00 79.62 101 ASP A O 1
ATOM 763 N N . LEU A 1 102 ? -37.231 12.362 10.953 1.00 79.44 102 LEU A N 1
ATOM 764 C CA . LEU A 1 102 ? -37.108 11.162 10.124 1.00 79.44 102 LEU A CA 1
ATOM 765 C C . LEU A 1 102 ? -36.890 11.487 8.656 1.00 79.44 102 LEU A C 1
ATOM 767 O O . LEU A 1 102 ? -36.003 10.913 8.036 1.00 79.44 102 LEU A O 1
ATOM 771 N N . LYS A 1 103 ? -37.677 12.407 8.096 1.00 83.69 103 LYS A N 1
ATOM 772 C CA . LYS A 1 103 ? -37.547 12.811 6.692 1.00 83.69 103 LYS A CA 1
ATOM 773 C C . LYS A 1 103 ? -36.176 13.434 6.420 1.00 83.69 103 LYS A C 1
ATOM 775 O O . LYS A 1 103 ? -35.560 13.160 5.392 1.00 83.69 103 LYS A O 1
ATOM 780 N N . ARG A 1 104 ? -35.665 14.223 7.372 1.00 87.19 104 ARG A N 1
ATOM 781 C CA . ARG A 1 104 ? -34.308 14.783 7.324 1.00 87.19 104 ARG A CA 1
ATOM 782 C C . ARG A 1 104 ? -33.238 13.687 7.386 1.00 87.19 104 ARG A C 1
ATOM 784 O O . ARG A 1 104 ? -32.288 13.748 6.609 1.00 87.19 104 ARG A O 1
ATOM 791 N N . LEU A 1 105 ? -33.385 12.708 8.281 1.00 84.44 105 LEU A N 1
ATOM 792 C CA . LEU A 1 105 ? -32.467 11.571 8.397 1.00 84.44 105 LEU A CA 1
ATOM 793 C C . LEU A 1 105 ? -32.490 10.696 7.145 1.00 84.44 105 LEU A C 1
ATOM 795 O O . LEU A 1 105 ? -31.428 10.421 6.612 1.00 84.44 105 LEU A O 1
ATOM 799 N N . PHE A 1 106 ? -33.661 10.362 6.604 1.00 81.62 106 PHE A N 1
ATOM 800 C CA . PHE A 1 106 ? -33.779 9.615 5.347 1.00 81.62 106 PHE A CA 1
ATOM 801 C C . PHE A 1 106 ? -33.094 10.337 4.179 1.00 81.62 106 PHE A C 1
ATOM 803 O O . PHE A 1 106 ? -32.400 9.709 3.384 1.00 81.62 106 PHE A O 1
ATOM 810 N N . GLY A 1 107 ? -33.227 11.666 4.092 1.00 87.31 107 GLY A N 1
ATOM 811 C CA . GLY A 1 107 ? -32.495 12.464 3.102 1.00 87.31 107 GLY A CA 1
ATOM 812 C C . GLY A 1 107 ? -30.974 12.429 3.305 1.00 87.31 107 GLY A C 1
ATOM 813 O O . GLY A 1 107 ? -30.214 12.384 2.338 1.00 87.31 107 GLY A O 1
ATOM 814 N N . GLN A 1 108 ? -30.518 12.399 4.559 1.00 88.75 108 GLN A N 1
ATOM 815 C CA . GLN A 1 108 ? -29.099 12.249 4.892 1.00 88.75 108 GLN A CA 1
ATOM 816 C C . GLN A 1 108 ? -28.585 10.838 4.607 1.00 88.75 108 GLN A C 1
ATOM 818 O O . GLN A 1 108 ? -27.504 10.709 4.048 1.00 88.75 108 GLN A O 1
ATOM 823 N N . GLU A 1 109 ? -29.343 9.794 4.929 1.00 86.19 109 GLU A N 1
ATOM 824 C CA . GLU A 1 109 ? -28.995 8.396 4.669 1.00 86.19 109 GLU A CA 1
ATOM 825 C C . GLU A 1 109 ? -28.936 8.099 3.170 1.00 86.19 109 GLU A C 1
ATOM 827 O O . GLU A 1 109 ? -27.997 7.443 2.722 1.00 86.19 109 GLU A O 1
ATOM 832 N N . ALA A 1 110 ? -29.862 8.645 2.375 1.00 86.06 110 ALA A N 1
ATOM 833 C CA . ALA A 1 110 ? -29.812 8.550 0.918 1.00 86.06 110 ALA A CA 1
ATOM 834 C C . ALA A 1 110 ? -28.542 9.214 0.357 1.00 86.06 110 ALA A C 1
ATOM 836 O O . ALA A 1 110 ? -27.816 8.598 -0.423 1.00 86.06 110 ALA A O 1
ATOM 837 N N . SER A 1 111 ? -28.211 10.427 0.819 1.00 88.12 111 SER A N 1
ATOM 838 C CA . SER A 1 111 ? -26.980 11.117 0.409 1.00 88.12 111 SER A CA 1
ATOM 839 C C . SER A 1 111 ? -25.715 10.393 0.883 1.00 88.12 111 SER A C 1
ATOM 841 O O . SER A 1 111 ? -24.750 10.288 0.131 1.00 88.12 111 SER A O 1
ATOM 843 N N . LEU A 1 112 ? -25.700 9.866 2.109 1.00 88.88 112 LEU A N 1
ATOM 844 C CA . LEU A 1 112 ? -24.573 9.107 2.655 1.00 88.88 112 LEU A CA 1
ATOM 845 C C . LEU A 1 112 ? -24.378 7.781 1.926 1.00 88.88 112 LEU A C 1
ATOM 847 O O . LEU A 1 112 ? -23.239 7.382 1.701 1.00 88.88 112 LEU A O 1
ATOM 851 N N . THR A 1 113 ? -25.462 7.120 1.528 1.00 90.25 113 THR A N 1
ATOM 852 C CA . THR A 1 113 ? -25.408 5.898 0.722 1.00 90.25 113 THR A CA 1
ATOM 853 C C . THR A 1 113 ? -24.884 6.206 -0.674 1.00 90.25 113 THR A C 1
ATOM 855 O O . THR A 1 113 ? -23.962 5.545 -1.134 1.00 90.25 113 THR A O 1
ATOM 858 N N . GLN A 1 114 ? -25.377 7.264 -1.322 1.00 90.00 114 GLN A N 1
ATOM 859 C CA . GLN A 1 114 ? -24.857 7.686 -2.622 1.00 90.00 114 GLN A CA 1
ATOM 860 C C . GLN A 1 114 ? -23.361 8.020 -2.536 1.00 90.00 114 GLN A C 1
ATOM 862 O O . GLN A 1 114 ? -22.563 7.465 -3.289 1.00 90.00 114 GLN A O 1
ATOM 867 N N . LYS A 1 115 ? -22.948 8.822 -1.549 1.00 94.56 115 LYS A N 1
ATOM 868 C CA . LYS A 1 115 ? -21.534 9.153 -1.320 1.00 94.56 115 LYS A CA 1
ATOM 869 C C . LYS A 1 115 ? -20.689 7.929 -0.980 1.00 94.56 115 LYS A C 1
ATOM 871 O O . LYS A 1 115 ? -19.552 7.841 -1.426 1.00 94.56 115 LYS A O 1
ATOM 876 N N . SER A 1 116 ? -21.201 6.978 -0.200 1.00 93.12 116 SER A N 1
ATOM 877 C CA . SER A 1 116 ? -20.447 5.763 0.127 1.00 93.12 116 SER A CA 1
ATOM 878 C C . SER A 1 116 ? -20.280 4.864 -1.097 1.00 93.12 116 SER A C 1
ATOM 880 O O . SER A 1 116 ? -19.187 4.337 -1.303 1.00 93.12 116 SER A O 1
ATOM 882 N N . THR A 1 117 ? -21.300 4.762 -1.957 1.00 92.75 117 THR A N 1
ATOM 883 C CA . THR A 1 117 ? -21.185 4.067 -3.247 1.00 92.75 117 THR A CA 1
ATOM 884 C C . THR A 1 117 ? -20.221 4.775 -4.194 1.00 92.75 117 THR A C 1
ATOM 886 O O . THR A 1 117 ? -19.388 4.115 -4.807 1.00 92.75 117 THR A O 1
ATOM 889 N N . GLU A 1 118 ? -20.251 6.107 -4.259 1.00 94.31 118 GLU A N 1
ATOM 890 C CA . GLU A 1 118 ? -19.332 6.905 -5.072 1.00 94.31 118 GLU A CA 1
ATOM 891 C C . GLU A 1 118 ? -17.885 6.745 -4.596 1.00 94.31 118 GLU A C 1
ATOM 893 O O . GLU A 1 118 ? -17.009 6.443 -5.398 1.00 94.31 118 GLU A O 1
ATOM 898 N N . VAL A 1 119 ? -17.628 6.834 -3.287 1.00 95.25 119 VAL A N 1
ATOM 899 C CA . VAL A 1 119 ? -16.291 6.614 -2.712 1.00 95.25 119 VAL A CA 1
ATOM 900 C C . VAL A 1 119 ? -15.819 5.178 -2.938 1.00 95.25 119 VAL A C 1
ATOM 902 O O . VAL A 1 119 ? -14.642 4.962 -3.229 1.00 95.25 119 VAL A O 1
ATOM 905 N N . ALA A 1 120 ? -16.703 4.185 -2.825 1.00 93.62 120 ALA A N 1
ATOM 906 C CA . ALA A 1 120 ? -16.360 2.795 -3.115 1.00 93.62 120 ALA A CA 1
ATOM 907 C C . ALA A 1 120 ? -16.004 2.598 -4.599 1.00 93.62 120 ALA A C 1
ATOM 909 O O . ALA A 1 120 ? -14.994 1.963 -4.912 1.00 93.62 120 ALA A O 1
ATOM 910 N N . ASN A 1 121 ? -16.781 3.194 -5.506 1.00 94.44 121 ASN A N 1
ATOM 911 C CA . ASN A 1 121 ? -16.521 3.162 -6.943 1.00 94.44 121 ASN A CA 1
ATOM 912 C C . ASN A 1 121 ? -15.227 3.905 -7.300 1.00 94.44 121 ASN A C 1
ATOM 914 O O . ASN A 1 121 ? -14.417 3.371 -8.052 1.00 94.44 121 ASN A O 1
ATOM 918 N N . ALA A 1 122 ? -14.982 5.076 -6.707 1.00 94.62 122 ALA A N 1
ATOM 919 C CA . ALA A 1 122 ? -13.763 5.857 -6.897 1.00 94.62 122 ALA A CA 1
ATOM 920 C C . ALA A 1 122 ? -12.518 5.103 -6.408 1.00 94.62 122 ALA A C 1
ATOM 922 O O . ALA A 1 122 ? -11.502 5.077 -7.098 1.00 94.62 122 ALA A O 1
ATOM 923 N N . ARG A 1 123 ? -12.598 4.422 -5.256 1.00 92.38 123 ARG A N 1
ATOM 924 C CA . ARG A 1 123 ? -11.514 3.552 -4.767 1.00 92.38 123 ARG A CA 1
ATOM 925 C C . ARG A 1 123 ? -11.237 2.410 -5.734 1.00 92.38 123 ARG A C 1
ATOM 927 O O . ARG A 1 123 ? -10.089 2.197 -6.106 1.00 92.38 123 ARG A O 1
ATOM 934 N N . LYS A 1 124 ? -12.286 1.719 -6.185 1.00 95.62 124 LYS A N 1
ATOM 935 C CA . LYS A 1 124 ? -12.155 0.625 -7.151 1.00 95.62 124 LYS A CA 1
ATOM 936 C C . LYS A 1 124 ? -11.553 1.111 -8.473 1.00 95.62 124 LYS A C 1
ATOM 938 O O . LYS A 1 124 ? -10.678 0.445 -9.017 1.00 95.62 124 LYS A O 1
ATOM 943 N N . ALA A 1 125 ? -11.978 2.272 -8.973 1.00 94.88 125 ALA A N 1
ATOM 944 C CA . ALA A 1 125 ? -11.414 2.885 -10.171 1.00 94.88 125 ALA A CA 1
ATOM 945 C C . ALA A 1 125 ? -9.920 3.198 -9.983 1.00 94.88 125 ALA A C 1
ATOM 947 O O . ALA A 1 125 ? -9.103 2.708 -10.762 1.00 94.88 125 ALA A O 1
ATOM 948 N N . ALA A 1 126 ? -9.551 3.880 -8.896 1.00 92.25 126 ALA A N 1
ATOM 949 C CA . ALA A 1 126 ? -8.160 4.202 -8.579 1.00 92.25 126 ALA A CA 1
ATOM 950 C C . ALA A 1 126 ? -7.275 2.948 -8.439 1.00 92.25 126 ALA A C 1
ATOM 952 O O . ALA A 1 126 ? -6.161 2.915 -8.956 1.00 92.25 126 ALA A O 1
ATOM 953 N N . GLU A 1 127 ? -7.768 1.883 -7.800 1.00 90.50 127 GLU A N 1
ATOM 954 C CA . GLU A 1 127 ? -7.055 0.600 -7.710 1.00 90.50 127 GLU A CA 1
ATOM 955 C C . GLU A 1 127 ? -6.865 -0.043 -9.089 1.00 90.50 127 GLU A C 1
ATOM 957 O O . GLU A 1 127 ? -5.791 -0.563 -9.402 1.00 90.50 127 GLU A O 1
ATOM 962 N N . THR A 1 128 ? -7.884 0.005 -9.955 1.00 94.75 128 THR A N 1
ATOM 963 C CA . THR A 1 128 ? -7.753 -0.523 -11.320 1.00 94.75 128 THR A CA 1
ATOM 964 C C . THR A 1 128 ? -6.763 0.283 -12.153 1.00 94.75 128 THR A C 1
ATOM 966 O O . THR A 1 128 ? -6.002 -0.311 -12.912 1.00 94.75 128 THR A O 1
ATOM 969 N N . GLU A 1 129 ? -6.726 1.607 -12.004 1.00 92.62 129 GLU A N 1
ATOM 970 C CA . GLU A 1 129 ? -5.765 2.477 -12.684 1.00 92.62 129 GLU A CA 1
ATOM 971 C C . GLU A 1 129 ? -4.339 2.221 -12.206 1.00 92.62 129 GLU A C 1
ATOM 973 O O . GLU A 1 129 ? -3.446 2.047 -13.033 1.00 92.62 129 GLU A O 1
ATOM 978 N N . GLN A 1 130 ? -4.130 2.091 -10.894 1.00 90.12 130 GLN A N 1
ATOM 979 C CA . GLN A 1 130 ? -2.829 1.725 -10.332 1.00 90.12 130 GLN A CA 1
ATOM 980 C C . GLN A 1 130 ? -2.349 0.369 -10.861 1.00 90.12 130 GLN A C 1
ATOM 982 O O . GLN A 1 130 ? -1.211 0.244 -11.314 1.00 90.12 130 GLN A O 1
ATOM 987 N N . ASN A 1 131 ? -3.224 -0.639 -10.881 1.00 91.00 131 ASN A N 1
ATOM 988 C CA . ASN A 1 131 ? -2.885 -1.964 -11.401 1.00 91.00 131 ASN A CA 1
ATOM 989 C C . ASN A 1 131 ? -2.589 -1.941 -12.906 1.00 91.00 131 ASN A C 1
ATOM 991 O O . ASN A 1 131 ? -1.639 -2.588 -13.358 1.00 91.00 131 ASN A O 1
ATOM 995 N N . LYS A 1 132 ? -3.367 -1.181 -13.688 1.00 94.19 132 LYS A N 1
ATOM 996 C CA . LYS A 1 132 ? -3.107 -0.963 -15.118 1.00 94.19 132 LYS A CA 1
ATOM 997 C C . LYS A 1 132 ? -1.761 -0.281 -15.326 1.00 94.19 132 LYS A C 1
ATOM 999 O O . LYS A 1 132 ? -0.997 -0.736 -16.169 1.00 94.19 132 LYS A O 1
ATOM 1004 N N . TYR A 1 133 ? -1.441 0.744 -14.538 1.00 91.88 133 TYR A N 1
ATOM 1005 C CA . TYR A 1 133 ? -0.171 1.458 -14.621 1.00 91.88 133 TYR A CA 1
ATOM 1006 C C . TYR A 1 133 ? 1.013 0.524 -14.347 1.00 91.88 133 TYR A C 1
ATOM 1008 O O . TYR A 1 133 ? 1.886 0.384 -15.202 1.00 91.88 133 TYR A O 1
ATOM 1016 N N . VAL A 1 134 ? 0.987 -0.218 -13.234 1.00 92.31 134 VAL A N 1
ATOM 1017 C CA . VAL A 1 134 ? 2.021 -1.212 -12.892 1.00 92.31 134 VAL A CA 1
ATOM 1018 C C . VAL A 1 134 ? 2.178 -2.271 -13.979 1.00 92.31 134 VAL A C 1
ATOM 1020 O O . VAL A 1 134 ? 3.298 -2.587 -14.377 1.00 92.31 134 VAL A O 1
ATOM 1023 N N . THR A 1 135 ? 1.065 -2.812 -14.475 1.00 94.31 135 THR A N 1
ATOM 1024 C CA . THR A 1 135 ? 1.079 -3.850 -15.515 1.00 94.31 135 THR A CA 1
ATOM 1025 C C . THR A 1 135 ? 1.597 -3.298 -16.841 1.00 94.31 135 THR A C 1
ATOM 1027 O O . THR A 1 135 ? 2.370 -3.951 -17.533 1.00 94.31 135 THR A O 1
ATOM 1030 N N . SER A 1 136 ? 1.210 -2.075 -17.201 1.00 94.25 136 SER A N 1
ATOM 1031 C CA . SER A 1 136 ? 1.684 -1.424 -18.421 1.00 94.25 136 SER A CA 1
ATOM 1032 C C . SER A 1 136 ? 3.187 -1.158 -18.359 1.00 94.25 136 SER A C 1
ATOM 1034 O O . SER A 1 136 ? 3.899 -1.494 -19.303 1.00 94.25 136 SER A O 1
ATOM 1036 N N . LEU A 1 137 ? 3.696 -0.659 -17.226 1.00 93.62 137 LEU A N 1
ATOM 1037 C CA . LEU A 1 137 ? 5.123 -0.437 -17.019 1.00 93.62 137 LEU A CA 1
ATOM 1038 C C . LEU A 1 137 ? 5.910 -1.745 -17.034 1.00 93.62 137 LEU A C 1
ATOM 1040 O O . LEU A 1 137 ? 6.977 -1.792 -17.637 1.00 93.62 137 LEU A O 1
ATOM 1044 N N . SER A 1 138 ? 5.399 -2.813 -16.417 1.00 93.69 138 SER A N 1
ATOM 1045 C CA . SER A 1 138 ? 6.091 -4.105 -16.407 1.00 93.69 138 SER A CA 1
ATOM 1046 C C . SER A 1 138 ? 6.155 -4.739 -17.799 1.00 93.69 138 SER A C 1
ATOM 1048 O O . SER A 1 138 ? 7.199 -5.269 -18.179 1.00 93.69 138 SER A O 1
ATOM 1050 N N . VAL A 1 139 ? 5.091 -4.624 -18.601 1.00 96.19 139 VAL A N 1
ATOM 1051 C CA . VAL A 1 139 ? 5.079 -5.070 -20.005 1.00 96.19 139 VAL A CA 1
ATOM 1052 C C . VAL A 1 139 ? 6.029 -4.230 -20.861 1.00 96.19 139 VAL A C 1
ATOM 1054 O O . VAL A 1 139 ? 6.788 -4.784 -21.659 1.00 96.19 139 VAL A O 1
ATOM 1057 N N . LEU A 1 140 ? 6.021 -2.904 -20.696 1.00 94.69 140 LEU A N 1
ATOM 1058 C CA . LEU A 1 140 ? 6.934 -2.007 -21.408 1.00 94.69 140 LEU A CA 1
ATOM 1059 C C . LEU A 1 140 ? 8.393 -2.294 -21.049 1.00 94.69 140 LEU A C 1
ATOM 1061 O O . LEU A 1 140 ? 9.226 -2.373 -21.950 1.00 94.69 140 LEU A O 1
ATOM 1065 N N . LEU A 1 141 ? 8.686 -2.511 -19.765 1.00 95.12 141 LEU A N 1
ATOM 1066 C CA . LEU A 1 141 ? 10.001 -2.925 -19.292 1.00 95.12 141 LEU A CA 1
ATOM 1067 C C . LEU A 1 141 ? 10.405 -4.255 -19.933 1.00 95.12 141 LEU A C 1
ATOM 1069 O O . LEU A 1 141 ? 11.489 -4.343 -20.495 1.00 95.12 141 LEU A O 1
ATOM 1073 N N . GLY A 1 142 ? 9.525 -5.261 -19.927 1.00 94.75 142 GLY A N 1
ATOM 1074 C CA . GLY A 1 142 ? 9.776 -6.548 -20.580 1.00 94.75 142 GLY A CA 1
ATOM 1075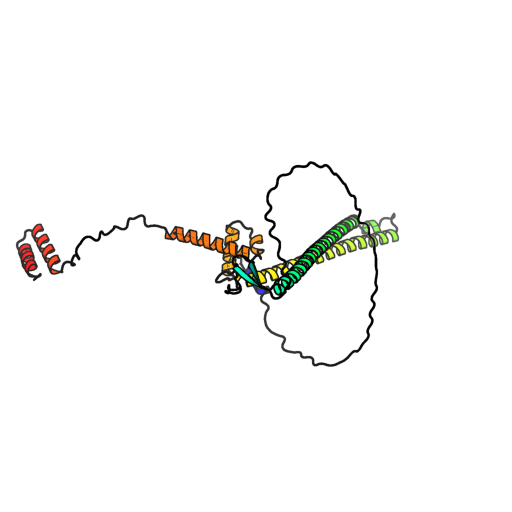 C C . GLY A 1 142 ? 10.152 -6.376 -22.054 1.00 94.75 142 GLY A C 1
ATOM 1076 O O . GLY A 1 142 ? 11.214 -6.818 -22.488 1.00 94.75 142 GLY A O 1
ATOM 1077 N N . ARG A 1 143 ? 9.360 -5.612 -22.809 1.00 95.00 143 ARG A N 1
ATOM 1078 C CA . ARG A 1 143 ? 9.653 -5.310 -24.217 1.00 95.00 143 ARG A CA 1
ATOM 1079 C C . ARG A 1 143 ? 10.967 -4.539 -24.403 1.00 95.00 143 ARG A C 1
ATOM 1081 O O . ARG A 1 143 ? 11.684 -4.787 -25.372 1.00 95.00 143 ARG A O 1
ATOM 1088 N N . ALA A 1 144 ? 11.279 -3.590 -23.524 1.00 93.81 144 ALA A N 1
ATOM 1089 C CA . ALA A 1 144 ? 12.534 -2.842 -23.575 1.00 93.81 144 ALA A CA 1
ATOM 1090 C C . ALA A 1 144 ? 13.736 -3.753 -23.288 1.00 93.81 144 ALA A C 1
ATOM 1092 O O . ALA A 1 144 ? 14.710 -3.720 -24.037 1.00 93.81 144 ALA A O 1
ATOM 1093 N N . THR A 1 145 ? 13.631 -4.647 -22.299 1.00 92.69 145 THR A N 1
ATOM 1094 C CA . THR A 1 145 ? 14.677 -5.638 -21.997 1.00 92.69 145 THR A CA 1
ATOM 1095 C C . THR A 1 145 ? 14.922 -6.576 -23.180 1.00 92.69 145 THR A C 1
ATOM 1097 O O . THR A 1 145 ? 16.071 -6.825 -23.539 1.00 92.69 145 THR A O 1
ATOM 1100 N N . GLU A 1 146 ? 13.869 -7.029 -23.869 1.00 93.75 146 GLU A N 1
ATOM 1101 C CA . GLU A 1 146 ? 13.990 -7.851 -25.080 1.00 93.75 146 GLU A CA 1
ATOM 1102 C C . GLU A 1 146 ? 14.710 -7.118 -26.217 1.00 93.75 146 GLU A C 1
ATOM 1104 O O . GLU A 1 146 ? 15.567 -7.705 -26.879 1.00 93.75 146 GLU A O 1
ATOM 1109 N N . LYS A 1 147 ? 14.412 -5.828 -26.419 1.00 91.00 147 LYS A N 1
ATOM 1110 C CA . LYS A 1 147 ? 15.103 -4.990 -27.411 1.00 91.00 147 LYS A CA 1
ATOM 1111 C C . LYS A 1 147 ? 16.555 -4.702 -27.037 1.00 91.00 147 LYS A C 1
ATOM 1113 O O . LYS A 1 147 ? 17.391 -4.612 -27.929 1.00 91.00 147 LYS A O 1
ATOM 1118 N N . ALA A 1 148 ? 16.860 -4.554 -25.752 1.00 91.31 148 ALA A N 1
ATOM 1119 C CA . ALA A 1 148 ? 18.200 -4.252 -25.259 1.00 91.31 148 ALA A CA 1
ATOM 1120 C C . ALA A 1 148 ? 19.123 -5.485 -25.230 1.00 91.31 148 ALA A C 1
ATOM 1122 O O . ALA A 1 148 ? 20.328 -5.368 -25.466 1.00 91.31 148 ALA A O 1
ATOM 1123 N N . ASN A 1 149 ? 18.572 -6.678 -24.988 1.00 91.56 149 ASN A N 1
ATOM 1124 C CA . ASN A 1 149 ? 19.300 -7.950 -24.924 1.00 91.56 149 ASN A CA 1
ATOM 1125 C C . ASN A 1 149 ? 20.293 -8.212 -26.074 1.00 91.56 149 ASN A C 1
ATOM 1127 O O . ASN A 1 149 ? 21.433 -8.584 -25.773 1.00 91.56 149 ASN A O 1
ATOM 1131 N N . PRO A 1 150 ? 19.947 -8.030 -27.367 1.00 89.75 150 PRO A N 1
ATOM 1132 C CA . PRO A 1 150 ? 20.897 -8.261 -28.454 1.00 89.75 150 PRO A CA 1
ATOM 1133 C C . PRO A 1 150 ? 22.100 -7.317 -28.401 1.00 89.75 150 PRO A C 1
ATOM 1135 O O . PRO A 1 150 ? 23.190 -7.723 -28.788 1.00 89.75 150 PRO A O 1
ATOM 1138 N N . TYR A 1 151 ? 21.938 -6.097 -27.885 1.00 88.94 151 TYR A N 1
ATOM 1139 C CA . TYR A 1 151 ? 22.995 -5.085 -27.848 1.00 88.94 151 TYR A CA 1
ATOM 1140 C C . TYR A 1 151 ? 23.962 -5.244 -26.669 1.00 88.94 151 TYR A C 1
ATOM 1142 O O . TYR A 1 151 ? 25.105 -4.795 -26.751 1.00 88.94 151 TYR A O 1
ATOM 1150 N N . ARG A 1 152 ? 23.546 -5.923 -25.591 1.00 86.25 152 ARG A N 1
ATOM 1151 C CA . ARG A 1 152 ? 24.377 -6.155 -24.392 1.00 86.25 152 ARG A CA 1
ATOM 1152 C C . ARG A 1 152 ? 25.596 -7.040 -24.649 1.00 86.25 152 ARG A C 1
ATOM 1154 O O . ARG A 1 152 ? 26.596 -6.913 -23.953 1.00 86.25 152 ARG A O 1
ATOM 1161 N N . ASN A 1 153 ? 25.509 -7.921 -25.644 1.00 84.56 153 ASN A N 1
ATOM 1162 C CA . ASN A 1 153 ? 26.543 -8.913 -25.944 1.00 84.56 153 ASN A CA 1
ATOM 1163 C C . ASN A 1 153 ? 27.383 -8.553 -27.180 1.00 84.56 153 ASN A C 1
ATOM 1165 O O . ASN A 1 153 ? 28.160 -9.381 -27.653 1.00 84.56 153 ASN A O 1
ATOM 1169 N N . ILE A 1 154 ? 27.222 -7.345 -27.730 1.00 85.94 154 ILE A N 1
ATOM 1170 C CA . ILE A 1 154 ? 27.966 -6.915 -28.915 1.00 85.94 154 ILE A CA 1
ATOM 1171 C C . ILE A 1 154 ? 29.356 -6.433 -28.503 1.00 85.94 154 ILE A C 1
ATOM 1173 O O . ILE A 1 154 ? 29.500 -5.482 -27.735 1.00 85.94 154 ILE A O 1
ATOM 1177 N N . ASP A 1 155 ? 30.391 -7.037 -29.087 1.00 85.81 155 ASP A N 1
ATOM 1178 C CA . ASP A 1 155 ? 31.738 -6.474 -29.047 1.00 85.81 155 ASP A CA 1
ATOM 1179 C C . ASP A 1 155 ? 31.837 -5.306 -30.041 1.00 85.81 155 ASP A C 1
ATOM 1181 O O . ASP A 1 155 ? 32.103 -5.466 -31.237 1.00 85.81 155 ASP A O 1
ATOM 1185 N N . TRP A 1 156 ? 31.631 -4.094 -29.528 1.00 84.00 156 TRP A N 1
ATOM 1186 C CA . TRP A 1 156 ? 31.705 -2.863 -30.312 1.00 84.00 156 TRP A CA 1
ATOM 1187 C C . TRP A 1 156 ? 33.081 -2.599 -30.933 1.00 84.00 156 TRP A C 1
ATOM 1189 O O . TRP A 1 156 ? 33.163 -1.790 -31.862 1.00 84.00 156 TRP A O 1
ATOM 1199 N N . MET A 1 157 ? 34.146 -3.241 -30.440 1.00 83.69 157 MET A N 1
ATOM 1200 C CA . MET A 1 157 ? 35.487 -3.153 -31.018 1.00 83.69 157 MET A CA 1
ATOM 1201 C C . MET A 1 157 ? 35.660 -4.109 -32.201 1.00 83.69 157 MET A C 1
ATOM 1203 O O . MET A 1 157 ? 36.392 -3.790 -33.137 1.00 83.69 157 MET A O 1
ATOM 1207 N N . ALA A 1 158 ? 34.983 -5.257 -32.188 1.00 85.75 158 ALA A N 1
ATOM 1208 C CA . ALA A 1 158 ? 34.920 -6.146 -33.343 1.00 85.75 158 ALA A CA 1
ATOM 1209 C C . ALA A 1 158 ? 34.087 -5.516 -34.471 1.00 85.75 158 ALA A C 1
ATOM 1211 O O . ALA A 1 158 ? 34.541 -5.458 -35.611 1.00 85.75 158 ALA A O 1
ATOM 1212 N N . VAL A 1 159 ? 32.929 -4.933 -34.137 1.00 84.31 159 VAL A N 1
ATOM 1213 C CA . VAL A 1 159 ? 32.039 -4.258 -35.102 1.00 84.31 159 VAL A CA 1
ATOM 1214 C C . VAL A 1 159 ? 32.705 -3.054 -35.779 1.00 84.31 159 VAL A C 1
ATOM 1216 O O . VAL A 1 159 ? 32.438 -2.788 -36.945 1.00 84.31 159 VAL A O 1
ATOM 1219 N N . SER A 1 160 ? 33.584 -2.314 -35.090 1.00 82.75 160 SER A N 1
ATOM 1220 C CA . SER A 1 160 ? 34.311 -1.192 -35.714 1.00 82.75 160 SER A CA 1
ATOM 1221 C C . SER A 1 160 ? 35.449 -1.613 -36.639 1.00 82.75 160 SER A C 1
ATOM 1223 O O . SER A 1 160 ? 35.917 -0.788 -37.421 1.00 82.75 160 SER A O 1
ATOM 1225 N N . LYS A 1 161 ? 35.930 -2.854 -36.526 1.00 84.81 161 LYS A N 1
ATOM 1226 C CA . LYS A 1 161 ? 37.048 -3.383 -37.317 1.00 84.81 161 LYS A CA 1
ATOM 1227 C C . LYS A 1 161 ? 36.588 -4.260 -38.480 1.00 84.81 161 LYS A C 1
ATOM 1229 O O . LYS A 1 161 ? 37.426 -4.634 -39.297 1.00 84.81 161 LYS A O 1
ATOM 1234 N N . ASP A 1 162 ? 35.300 -4.597 -38.550 1.00 84.44 162 ASP A N 1
ATOM 1235 C CA . ASP A 1 162 ? 34.743 -5.422 -39.618 1.00 84.44 162 ASP A CA 1
ATOM 1236 C C . ASP A 1 162 ? 34.688 -4.629 -40.941 1.00 84.44 162 ASP A C 1
ATOM 1238 O O . ASP A 1 162 ? 33.986 -3.618 -41.021 1.00 84.44 162 ASP A O 1
ATOM 1242 N N . PRO A 1 163 ? 35.403 -5.063 -41.995 1.00 80.69 163 PRO A N 1
ATOM 1243 C CA . PRO A 1 163 ? 35.394 -4.393 -43.294 1.00 80.69 163 PRO A CA 1
ATOM 1244 C C . PRO A 1 163 ? 34.043 -4.467 -44.029 1.00 80.69 163 PRO A C 1
ATOM 1246 O O . PRO A 1 163 ? 33.866 -3.762 -45.020 1.00 80.69 163 PRO A O 1
ATOM 1249 N N . ASN A 1 164 ? 33.092 -5.293 -43.572 1.00 84.19 164 ASN A N 1
ATOM 1250 C CA . ASN A 1 164 ? 31.763 -5.422 -44.179 1.00 84.19 164 ASN A CA 1
ATOM 1251 C C . ASN A 1 164 ? 30.735 -4.411 -43.641 1.00 84.19 164 ASN A C 1
ATOM 1253 O O . ASN A 1 164 ? 29.627 -4.326 -44.172 1.00 84.19 164 ASN A O 1
ATOM 1257 N N . ILE A 1 165 ? 31.074 -3.649 -42.595 1.00 83.06 165 ILE A N 1
ATOM 1258 C CA . ILE A 1 165 ? 30.182 -2.670 -41.964 1.00 83.06 165 ILE A CA 1
ATOM 1259 C C . ILE A 1 165 ? 30.723 -1.264 -42.238 1.00 83.06 165 ILE A C 1
ATOM 1261 O O . ILE A 1 165 ? 31.879 -0.958 -41.951 1.00 83.06 165 ILE A O 1
ATOM 1265 N N . SER A 1 166 ? 29.888 -0.376 -42.785 1.00 88.12 166 SER A N 1
ATOM 1266 C CA . SER A 1 166 ? 30.283 1.023 -42.979 1.00 88.12 166 SER A CA 1
ATOM 1267 C C . SER A 1 166 ? 30.379 1.759 -41.637 1.00 88.12 166 SER A C 1
ATOM 1269 O O . SER A 1 166 ? 29.656 1.457 -40.685 1.00 88.12 166 SER A O 1
ATOM 1271 N N . ALA A 1 167 ? 31.237 2.780 -41.557 1.00 85.06 167 ALA A N 1
ATOM 1272 C CA . ALA A 1 167 ? 31.366 3.606 -40.352 1.00 85.06 167 ALA A CA 1
ATOM 1273 C C . ALA A 1 167 ? 30.029 4.255 -39.934 1.00 85.06 167 ALA A C 1
ATOM 1275 O O . ALA A 1 167 ? 29.746 4.394 -38.743 1.00 85.06 167 ALA A O 1
ATOM 1276 N N . GLU A 1 168 ? 29.185 4.596 -40.909 1.00 87.88 168 GLU A N 1
ATOM 1277 C CA . GLU A 1 168 ? 27.843 5.135 -40.690 1.00 87.88 168 GLU A CA 1
ATOM 1278 C C . GLU A 1 168 ? 26.892 4.087 -40.092 1.00 87.88 168 GLU A C 1
ATOM 1280 O O . GLU A 1 168 ? 26.245 4.359 -39.082 1.00 87.88 168 GLU A O 1
ATOM 1285 N N . ALA A 1 169 ? 26.879 2.859 -40.626 1.00 87.31 169 ALA A N 1
ATOM 1286 C CA . ALA A 1 169 ? 26.072 1.761 -40.091 1.00 87.31 169 ALA A CA 1
ATOM 1287 C C . ALA A 1 169 ? 26.499 1.375 -38.664 1.00 87.31 169 ALA A C 1
ATOM 1289 O O . ALA A 1 169 ? 25.654 1.150 -37.798 1.00 87.31 169 ALA A O 1
ATOM 1290 N N . ALA A 1 170 ? 27.806 1.366 -38.381 1.00 85.75 170 ALA A N 1
ATOM 1291 C CA . ALA A 1 170 ? 28.328 1.100 -37.042 1.00 85.75 170 ALA A CA 1
ATOM 1292 C C . ALA A 1 170 ? 27.989 2.220 -36.037 1.00 85.75 170 ALA A C 1
ATOM 1294 O O . ALA A 1 170 ? 27.826 1.953 -34.845 1.00 85.75 170 ALA A O 1
ATOM 1295 N N . SER A 1 171 ? 27.904 3.475 -36.487 1.00 89.62 171 SER A N 1
ATOM 1296 C CA . SER A 1 171 ? 27.458 4.601 -35.655 1.00 89.62 171 SER A CA 1
ATOM 1297 C C . SER A 1 171 ? 25.956 4.520 -35.367 1.00 89.62 171 SER A C 1
ATOM 1299 O O . SER A 1 171 ? 25.545 4.608 -34.211 1.00 89.62 171 SER A O 1
ATOM 1301 N N . ALA A 1 172 ? 25.143 4.249 -36.394 1.00 90.38 172 ALA A N 1
ATOM 1302 C CA . ALA A 1 172 ? 23.700 4.067 -36.258 1.00 90.38 172 ALA A CA 1
ATOM 1303 C C . ALA A 1 172 ? 23.350 2.905 -35.312 1.00 90.38 172 ALA A C 1
ATOM 1305 O O . ALA A 1 172 ? 22.494 3.060 -34.446 1.00 90.38 172 ALA A O 1
ATOM 1306 N N . LEU A 1 173 ? 24.066 1.779 -35.410 1.00 89.06 173 LEU A N 1
ATOM 1307 C CA . LEU A 1 173 ? 23.875 0.628 -34.524 1.00 89.06 173 LEU A CA 1
ATOM 1308 C C . LEU A 1 173 ? 24.209 0.953 -33.059 1.00 89.06 173 LEU A C 1
ATOM 1310 O O . LEU A 1 173 ? 23.500 0.507 -32.162 1.00 89.06 173 LEU A O 1
ATOM 1314 N N . ARG A 1 174 ? 25.256 1.751 -32.804 1.00 89.75 174 ARG A N 1
ATOM 1315 C CA . ARG A 1 174 ? 25.579 2.223 -31.445 1.00 89.75 174 ARG A CA 1
ATOM 1316 C C . ARG A 1 174 ? 24.525 3.180 -30.907 1.00 89.75 174 ARG A C 1
ATOM 1318 O O . ARG A 1 174 ? 24.170 3.079 -29.740 1.00 89.75 174 ARG A O 1
ATOM 1325 N N . ALA A 1 175 ? 24.027 4.093 -31.739 1.00 92.00 175 ALA A N 1
ATOM 1326 C CA . ALA A 1 175 ? 22.968 5.014 -31.342 1.00 92.00 175 ALA A CA 1
ATOM 1327 C C . ALA A 1 175 ? 21.666 4.269 -31.011 1.00 92.00 175 ALA A C 1
ATOM 1329 O O . ALA A 1 175 ? 21.018 4.582 -30.016 1.00 92.00 175 ALA A O 1
ATOM 1330 N N . GLU A 1 176 ? 21.309 3.257 -31.803 1.00 90.62 176 GLU A N 1
ATOM 1331 C CA . GLU A 1 176 ? 20.143 2.408 -31.544 1.00 90.62 176 GLU A CA 1
ATOM 1332 C C . GLU A 1 176 ? 20.316 1.569 -30.272 1.00 90.62 176 GLU A C 1
ATOM 1334 O O . GLU A 1 176 ? 19.415 1.516 -29.438 1.00 90.62 176 GLU A O 1
ATOM 1339 N N . ALA A 1 177 ? 21.496 0.975 -30.075 1.00 91.75 177 ALA A N 1
ATOM 1340 C CA . ALA A 1 177 ? 21.824 0.253 -28.850 1.00 91.75 177 ALA A CA 1
ATOM 1341 C C . ALA A 1 177 ? 21.746 1.146 -27.608 1.00 91.75 177 ALA A C 1
ATOM 1343 O O . ALA A 1 177 ? 21.204 0.729 -26.586 1.00 91.75 177 ALA A O 1
ATOM 1344 N N . GLN A 1 178 ? 22.262 2.374 -27.702 1.00 92.19 178 GLN A N 1
ATOM 1345 C CA . GLN A 1 178 ? 22.210 3.341 -26.613 1.00 92.19 178 GLN A CA 1
ATOM 1346 C C . GLN A 1 178 ? 20.762 3.697 -26.270 1.00 92.19 178 GLN A C 1
ATOM 1348 O O . GLN A 1 178 ? 20.390 3.612 -25.107 1.00 92.19 178 GLN A O 1
ATOM 1353 N N . ARG A 1 179 ? 19.917 3.984 -27.271 1.00 93.88 179 ARG A N 1
ATOM 1354 C CA . ARG A 1 179 ? 18.481 4.232 -27.057 1.00 93.88 179 ARG A CA 1
ATOM 1355 C C . ARG A 1 179 ? 17.781 3.051 -26.391 1.00 93.88 179 ARG A C 1
ATOM 1357 O O . ARG A 1 179 ? 17.041 3.250 -25.439 1.00 93.88 179 ARG A O 1
ATOM 1364 N N . ALA A 1 180 ? 18.035 1.828 -26.858 1.00 93.44 180 ALA A N 1
ATOM 1365 C CA . ALA A 1 180 ? 17.410 0.634 -26.295 1.00 93.44 180 ALA A CA 1
ATOM 1366 C C . ALA A 1 180 ? 17.797 0.403 -24.821 1.00 93.44 180 ALA A C 1
ATOM 1368 O O . ALA A 1 180 ? 16.956 -0.014 -24.025 1.00 93.44 180 ALA A O 1
ATOM 1369 N N . LEU A 1 181 ? 19.052 0.680 -24.451 1.00 92.06 181 LEU A N 1
ATOM 1370 C CA . LEU A 1 181 ? 19.524 0.589 -23.066 1.00 92.06 181 LEU A CA 1
ATOM 1371 C C . LEU A 1 181 ? 18.990 1.735 -22.201 1.00 92.06 181 LEU A C 1
ATOM 1373 O O . LEU A 1 181 ? 18.558 1.498 -21.073 1.00 92.06 181 LEU A O 1
ATOM 1377 N N . ASP A 1 182 ? 18.983 2.959 -22.727 1.00 94.00 182 ASP A N 1
ATOM 1378 C CA . ASP A 1 182 ? 18.459 4.130 -22.026 1.00 94.00 182 ASP A CA 1
ATOM 1379 C C . ASP A 1 182 ? 16.963 3.949 -21.722 1.00 94.00 182 ASP A C 1
ATOM 1381 O O . ASP A 1 182 ? 16.551 4.136 -20.577 1.00 94.00 182 ASP A O 1
ATOM 1385 N N . ASP A 1 183 ? 16.174 3.464 -22.686 1.00 93.50 183 ASP A N 1
ATOM 1386 C CA . ASP A 1 183 ? 14.752 3.141 -22.508 1.00 93.50 183 ASP A CA 1
ATOM 1387 C C . ASP A 1 183 ? 14.530 2.100 -21.396 1.00 93.50 183 ASP A C 1
ATOM 1389 O O . ASP A 1 183 ? 13.642 2.256 -20.554 1.00 93.50 183 ASP A O 1
ATOM 1393 N N . GLU A 1 184 ? 15.343 1.039 -21.356 1.00 93.75 184 GLU A N 1
ATOM 1394 C CA . GLU A 1 184 ? 15.266 0.016 -20.309 1.00 93.75 184 GLU A CA 1
ATOM 1395 C C . GLU A 1 184 ? 15.578 0.603 -18.928 1.00 93.75 184 GLU A C 1
ATOM 1397 O O . GLU A 1 184 ? 14.848 0.361 -17.963 1.00 93.75 184 GLU A O 1
ATOM 1402 N N . THR A 1 185 ? 16.648 1.395 -18.822 1.00 94.25 185 THR A N 1
ATOM 1403 C CA . THR A 1 185 ? 17.032 2.015 -17.548 1.00 94.25 185 THR A CA 1
ATOM 1404 C C . THR A 1 185 ? 15.985 3.014 -17.067 1.00 94.25 185 THR A C 1
ATOM 1406 O O . THR A 1 185 ? 15.644 3.001 -15.884 1.00 94.25 185 THR A O 1
ATOM 1409 N N . PHE A 1 186 ? 15.417 3.816 -17.970 1.00 95.69 186 PHE A N 1
ATOM 1410 C CA . PHE A 1 186 ? 14.351 4.762 -17.665 1.00 95.69 186 PHE A CA 1
ATOM 1411 C C . PHE A 1 186 ? 13.091 4.051 -17.158 1.00 95.69 186 PHE A C 1
ATOM 1413 O O . PHE A 1 186 ? 12.561 4.411 -16.105 1.00 95.69 186 PHE A O 1
ATOM 1420 N N . LEU A 1 187 ? 12.635 3.003 -17.854 1.00 95.06 187 LEU A N 1
ATOM 1421 C CA . LEU A 1 187 ? 11.472 2.212 -17.436 1.00 95.06 187 LEU A CA 1
ATOM 1422 C C . LEU A 1 187 ? 11.721 1.466 -16.118 1.00 95.06 187 LEU A C 1
ATOM 1424 O O . LEU A 1 187 ? 10.824 1.356 -15.282 1.00 95.06 187 LEU A O 1
ATOM 1428 N N . GLY A 1 188 ? 12.944 0.985 -15.893 1.00 94.62 188 GLY A N 1
ATOM 1429 C CA . GLY A 1 188 ? 13.326 0.355 -14.631 1.00 94.62 188 GLY A CA 1
ATOM 1430 C C . GLY A 1 188 ? 13.322 1.347 -13.467 1.00 94.62 188 GLY A C 1
ATOM 1431 O O . GLY A 1 188 ? 12.814 1.044 -12.387 1.00 94.62 188 GLY A O 1
ATOM 1432 N N . GLN A 1 189 ? 13.856 2.551 -13.676 1.00 94.75 189 GLN A N 1
ATOM 1433 C CA . GLN A 1 189 ? 13.862 3.614 -12.671 1.00 94.75 189 GLN A CA 1
ATOM 1434 C C . GLN A 1 189 ? 12.453 4.125 -12.366 1.00 94.75 189 GLN A C 1
ATOM 1436 O O . GLN A 1 189 ? 12.127 4.312 -11.192 1.00 94.75 189 GLN A O 1
ATOM 1441 N N . SER A 1 190 ? 11.605 4.308 -13.382 1.00 92.69 190 SER A N 1
ATOM 1442 C CA . SER A 1 190 ? 10.225 4.764 -13.192 1.00 92.69 190 SER A CA 1
ATOM 1443 C C . SER A 1 190 ? 9.392 3.732 -12.432 1.00 92.69 190 SER A C 1
ATOM 1445 O O . SER A 1 190 ? 8.695 4.097 -11.485 1.00 92.69 190 SER A O 1
ATOM 1447 N N . LEU A 1 191 ? 9.544 2.440 -12.744 1.00 93.00 191 LEU A N 1
ATOM 1448 C CA . LEU A 1 191 ? 8.899 1.359 -11.998 1.00 93.00 191 LEU A CA 1
ATOM 1449 C C . LEU A 1 191 ? 9.395 1.287 -10.547 1.00 93.00 191 LEU A C 1
ATOM 1451 O O . LEU A 1 191 ? 8.579 1.196 -9.632 1.00 93.00 191 LEU A O 1
ATOM 1455 N N . ASN A 1 192 ? 10.707 1.374 -10.309 1.00 94.31 192 ASN A N 1
ATOM 1456 C CA . ASN A 1 192 ? 11.259 1.366 -8.950 1.00 94.31 192 ASN A CA 1
ATOM 1457 C C . ASN A 1 192 ? 10.797 2.574 -8.126 1.00 94.31 192 ASN A C 1
ATOM 1459 O O . ASN A 1 192 ? 10.445 2.419 -6.959 1.00 94.31 192 ASN A O 1
ATOM 1463 N N . THR A 1 193 ? 10.764 3.762 -8.735 1.00 94.19 193 THR A N 1
ATOM 1464 C CA . THR A 1 193 ? 10.276 4.989 -8.088 1.00 94.19 193 THR A CA 1
ATOM 1465 C C . THR A 1 193 ? 8.803 4.855 -7.722 1.00 94.19 193 THR A C 1
ATOM 1467 O O . THR A 1 193 ? 8.432 5.123 -6.582 1.00 94.19 193 THR A O 1
ATOM 1470 N N . PHE A 1 194 ? 7.982 4.349 -8.645 1.00 92.44 194 PHE A N 1
ATOM 1471 C CA . PHE A 1 194 ? 6.565 4.116 -8.391 1.00 92.44 194 PHE A CA 1
ATOM 1472 C C . PHE A 1 194 ? 6.339 3.087 -7.274 1.00 92.44 194 PHE A C 1
ATOM 1474 O O . PHE A 1 194 ? 5.545 3.316 -6.367 1.00 92.44 194 PHE A O 1
ATOM 1481 N N . MET A 1 195 ? 7.066 1.965 -7.285 1.00 92.12 195 MET A N 1
ATOM 1482 C CA . MET A 1 195 ? 6.961 0.953 -6.226 1.00 92.12 195 MET A CA 1
ATOM 1483 C C . MET A 1 195 ? 7.391 1.504 -4.864 1.00 92.12 195 MET A C 1
ATOM 1485 O O . MET A 1 195 ? 6.761 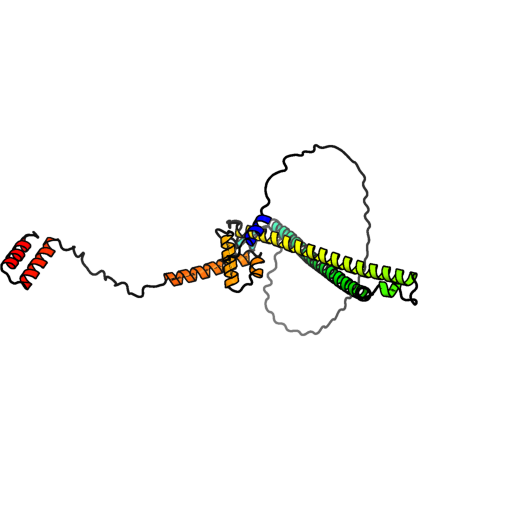1.201 -3.850 1.00 92.12 195 MET A O 1
ATOM 1489 N N . ALA A 1 196 ? 8.434 2.338 -4.833 1.00 94.50 196 ALA A N 1
ATOM 1490 C CA . ALA A 1 196 ? 8.857 3.021 -3.619 1.00 94.50 196 ALA A CA 1
ATOM 1491 C C . ALA A 1 196 ? 7.772 3.980 -3.105 1.00 94.50 196 ALA A C 1
ATOM 1493 O O . ALA A 1 196 ? 7.474 3.959 -1.914 1.00 94.50 196 ALA A O 1
ATOM 1494 N N . GLU A 1 197 ? 7.139 4.759 -3.984 1.00 93.06 197 GLU A N 1
ATOM 1495 C CA . GLU A 1 197 ? 6.035 5.663 -3.637 1.00 93.06 197 GLU A CA 1
ATOM 1496 C C . GLU A 1 197 ? 4.801 4.912 -3.112 1.00 93.06 197 GLU A C 1
ATOM 1498 O O . GLU A 1 197 ? 4.222 5.274 -2.086 1.00 93.06 197 GLU A O 1
ATOM 1503 N N . VAL A 1 198 ? 4.419 3.807 -3.757 1.00 91.38 198 VAL A N 1
ATOM 1504 C CA . VAL A 1 198 ? 3.327 2.952 -3.272 1.00 91.38 198 VAL A CA 1
ATOM 1505 C C . VAL A 1 198 ? 3.659 2.399 -1.885 1.00 91.38 198 VAL A C 1
ATOM 1507 O O . VAL A 1 198 ? 2.809 2.408 -0.993 1.00 91.38 198 VAL A O 1
ATOM 1510 N N . GLN A 1 199 ? 4.900 1.960 -1.660 1.00 91.19 199 GLN A N 1
ATOM 1511 C CA . GLN A 1 199 ? 5.329 1.439 -0.365 1.00 91.19 199 GLN A CA 1
ATOM 1512 C C . GLN A 1 199 ? 5.341 2.518 0.728 1.00 91.19 199 GLN A C 1
ATOM 1514 O O . GLN A 1 199 ? 4.931 2.238 1.860 1.00 91.19 199 GLN A O 1
ATOM 1519 N N . THR A 1 200 ? 5.801 3.738 0.429 1.00 93.38 200 THR A N 1
ATOM 1520 C CA . THR A 1 200 ? 5.798 4.848 1.395 1.00 93.38 200 THR A CA 1
ATOM 1521 C C . THR A 1 200 ? 4.377 5.264 1.739 1.00 93.38 200 THR A C 1
ATOM 1523 O O . THR A 1 200 ? 4.069 5.392 2.924 1.00 93.38 200 THR A O 1
ATOM 1526 N N . ARG A 1 201 ? 3.485 5.368 0.747 1.00 91.44 201 ARG A N 1
ATOM 1527 C CA . ARG A 1 201 ? 2.063 5.654 0.965 1.00 91.44 201 ARG A CA 1
ATOM 1528 C C . ARG A 1 201 ? 1.390 4.583 1.823 1.00 91.44 201 ARG A C 1
ATOM 1530 O O . ARG A 1 201 ? 0.756 4.918 2.819 1.00 91.44 201 ARG A O 1
ATOM 1537 N N . GLN A 1 202 ? 1.591 3.301 1.513 1.00 89.50 202 GLN A N 1
ATOM 1538 C CA . GLN A 1 202 ? 1.056 2.207 2.335 1.00 89.50 202 GLN A CA 1
ATOM 1539 C C . GLN A 1 202 ? 1.600 2.238 3.770 1.00 89.50 202 GLN A C 1
ATOM 1541 O O . GLN A 1 202 ? 0.874 1.949 4.722 1.00 89.50 202 GLN A O 1
ATOM 1546 N N . ASN A 1 203 ? 2.878 2.578 3.954 1.00 89.56 203 ASN A N 1
ATOM 1547 C CA . ASN A 1 203 ? 3.465 2.710 5.285 1.00 89.56 203 ASN A CA 1
ATOM 1548 C C . ASN A 1 203 ? 2.901 3.924 6.045 1.00 89.56 203 ASN A C 1
ATOM 1550 O O . ASN A 1 203 ? 2.686 3.817 7.252 1.00 89.56 203 ASN A O 1
ATOM 1554 N N . ALA A 1 204 ? 2.624 5.040 5.363 1.00 91.81 204 ALA A N 1
ATOM 1555 C CA . ALA A 1 204 ? 2.000 6.224 5.949 1.00 91.81 204 ALA A CA 1
ATOM 1556 C C . ALA A 1 204 ? 0.551 5.945 6.384 1.00 91.81 204 ALA A C 1
ATOM 1558 O O . ALA A 1 204 ? 0.217 6.158 7.549 1.00 91.81 204 ALA A O 1
ATOM 1559 N N . GLU A 1 205 ? -0.268 5.351 5.510 1.00 89.88 205 GLU A N 1
ATOM 1560 C CA . GLU A 1 205 ? -1.637 4.916 5.830 1.00 89.88 205 GLU A CA 1
ATOM 1561 C C . GLU A 1 205 ? -1.643 3.912 7.000 1.00 89.88 205 GLU A C 1
ATOM 1563 O O . GLU A 1 205 ? -2.487 3.973 7.903 1.00 89.88 205 GLU A O 1
ATOM 1568 N N . ARG A 1 206 ? -0.647 3.013 7.056 1.00 87.56 206 ARG A N 1
ATOM 1569 C CA . ARG A 1 206 ? -0.453 2.100 8.193 1.00 87.56 206 ARG A CA 1
ATOM 1570 C C . ARG A 1 206 ? -0.102 2.845 9.482 1.00 87.56 206 ARG A C 1
ATOM 1572 O O . ARG A 1 206 ? -0.617 2.503 10.542 1.00 87.56 206 ARG A O 1
ATOM 1579 N N . ALA A 1 207 ? 0.769 3.848 9.423 1.00 89.06 207 ALA A N 1
ATOM 1580 C CA . ALA A 1 207 ? 1.145 4.635 10.594 1.00 89.06 207 ALA A CA 1
ATOM 1581 C C . ALA A 1 207 ? -0.035 5.466 11.126 1.00 89.06 207 ALA A C 1
ATOM 1583 O O . ALA A 1 207 ? -0.232 5.555 12.337 1.00 89.06 207 ALA A O 1
ATOM 1584 N N . GLU A 1 208 ? -0.851 6.041 10.243 1.00 90.50 208 GLU A N 1
ATOM 1585 C CA . GLU A 1 208 ? -2.067 6.773 10.614 1.00 90.50 208 GLU A CA 1
ATOM 1586 C C . GLU A 1 208 ? -3.114 5.865 11.251 1.00 90.50 208 GLU A C 1
ATOM 1588 O O . GLU A 1 208 ? -3.631 6.166 12.330 1.00 90.50 208 GLU A O 1
ATOM 1593 N N . SER A 1 209 ? -3.374 4.712 10.638 1.00 86.69 209 SER A N 1
ATOM 1594 C CA . SER A 1 209 ? -4.277 3.715 11.211 1.00 86.69 209 SER A CA 1
ATOM 1595 C C . SER A 1 209 ? -3.744 3.166 12.545 1.00 86.69 209 SER A C 1
ATOM 1597 O O . SER A 1 209 ? -4.526 2.978 13.477 1.00 86.69 209 SER A O 1
ATOM 1599 N N . ALA A 1 210 ? -2.423 3.022 12.716 1.00 86.81 210 ALA A N 1
ATOM 1600 C CA . ALA A 1 210 ? -1.811 2.633 13.990 1.00 86.81 210 ALA A CA 1
ATOM 1601 C C . ALA A 1 210 ? -1.999 3.708 15.071 1.00 86.81 210 ALA A C 1
ATOM 1603 O O . ALA A 1 210 ? -2.363 3.390 16.206 1.00 86.81 210 ALA A O 1
ATOM 1604 N N . LYS A 1 211 ? -1.838 4.991 14.725 1.00 87.75 211 LYS A N 1
ATOM 1605 C CA . LYS A 1 211 ? -2.142 6.115 15.627 1.00 87.75 211 LYS A CA 1
ATOM 1606 C C . LYS A 1 211 ? -3.623 6.125 16.022 1.00 87.75 211 LYS A C 1
ATOM 1608 O O . LYS A 1 211 ? -3.936 6.292 17.202 1.00 87.75 211 LYS A O 1
ATOM 1613 N N . ALA A 1 212 ? -4.528 5.897 15.068 1.00 87.94 212 ALA A N 1
ATOM 1614 C CA . ALA A 1 212 ? -5.964 5.797 15.327 1.00 87.94 212 ALA A CA 1
ATOM 1615 C C . ALA A 1 212 ? -6.300 4.612 16.248 1.00 87.94 212 ALA A C 1
ATOM 1617 O O . ALA A 1 212 ? -7.072 4.768 17.195 1.00 87.94 212 ALA A O 1
ATOM 1618 N N . CYS A 1 213 ? -5.659 3.461 16.038 1.00 86.00 213 CYS A N 1
ATOM 1619 C CA . CYS A 1 213 ? -5.778 2.284 16.890 1.00 86.00 213 CYS A CA 1
ATOM 1620 C C . CYS A 1 213 ? -5.323 2.574 18.327 1.00 86.00 213 CYS A C 1
ATOM 1622 O O . CYS A 1 213 ? -6.058 2.311 19.276 1.00 86.00 213 CYS A O 1
ATOM 1624 N N . ILE A 1 214 ? -4.145 3.178 18.513 1.00 86.19 214 ILE A N 1
ATOM 1625 C CA . ILE A 1 214 ? -3.642 3.541 19.848 1.00 86.19 214 ILE A CA 1
ATOM 1626 C C . ILE A 1 214 ? -4.590 4.527 20.538 1.00 86.19 214 ILE A C 1
ATOM 1628 O O . ILE A 1 214 ? -4.865 4.377 21.730 1.00 86.19 214 ILE A O 1
ATOM 1632 N N . LYS A 1 215 ? -5.122 5.510 19.800 1.00 87.50 215 LYS A N 1
ATOM 1633 C CA . LYS A 1 215 ? -6.127 6.442 20.323 1.00 87.50 215 LYS A CA 1
ATOM 1634 C C . LYS A 1 215 ? -7.369 5.682 20.797 1.00 87.50 215 LYS A C 1
ATOM 1636 O O . LYS A 1 215 ? -7.759 5.845 21.949 1.00 87.50 215 LYS A O 1
ATOM 1641 N N . ALA A 1 216 ? -7.914 4.791 19.969 1.00 86.75 216 ALA A N 1
ATOM 1642 C CA . ALA A 1 216 ? -9.076 3.974 20.311 1.00 86.75 216 ALA A CA 1
ATOM 1643 C C . ALA A 1 216 ? -8.834 3.057 21.524 1.00 86.75 216 ALA A C 1
ATOM 1645 O O . ALA A 1 216 ? -9.721 2.897 22.355 1.00 86.75 216 ALA A O 1
ATOM 1646 N N . LEU A 1 217 ? -7.638 2.487 21.681 1.00 84.56 217 LEU A N 1
ATOM 1647 C CA . LEU A 1 217 ? -7.306 1.628 22.826 1.00 84.56 217 LEU A CA 1
ATOM 1648 C C . LEU A 1 217 ? -7.175 2.414 24.143 1.00 84.56 217 LEU A C 1
ATOM 1650 O O . LEU A 1 217 ? -7.464 1.867 25.210 1.00 84.56 217 LEU A O 1
ATOM 1654 N N . ARG A 1 218 ? -6.746 3.684 24.071 1.00 85.81 218 ARG A N 1
ATOM 1655 C CA . ARG A 1 218 ? -6.517 4.563 25.233 1.00 85.81 218 ARG A CA 1
ATOM 1656 C C . ARG A 1 218 ? -7.753 5.345 25.679 1.00 85.81 218 ARG A C 1
ATOM 1658 O O . ARG A 1 218 ? -7.829 5.692 26.853 1.00 85.81 218 ARG A O 1
ATOM 1665 N N . THR A 1 219 ? -8.692 5.652 24.783 1.00 83.69 219 THR A N 1
ATOM 1666 C CA . THR A 1 219 ? -9.883 6.448 25.123 1.00 83.69 219 THR A CA 1
ATOM 1667 C C . THR A 1 219 ? -10.768 5.710 26.124 1.00 83.69 219 THR A C 1
ATOM 1669 O O . THR A 1 219 ? -11.286 4.635 25.824 1.00 83.69 219 THR A O 1
ATOM 1672 N N . GLU A 1 220 ? -10.960 6.289 27.308 1.00 77.31 220 GLU A N 1
ATOM 1673 C CA . GLU A 1 220 ? -11.835 5.705 28.323 1.00 77.31 220 GLU A CA 1
ATOM 1674 C C . GLU A 1 220 ? -13.300 5.724 27.862 1.00 77.31 220 GLU A C 1
ATOM 1676 O O . GLU A 1 220 ? -13.735 6.696 27.239 1.00 77.31 220 GLU A O 1
ATOM 1681 N N . PRO A 1 221 ? -14.073 4.660 28.139 1.00 81.94 221 PRO A N 1
ATOM 1682 C CA . PRO A 1 221 ? -15.493 4.645 27.831 1.00 81.94 221 PRO A CA 1
ATOM 1683 C C . PRO A 1 221 ? -16.218 5.660 28.722 1.00 81.94 221 PRO A C 1
ATOM 1685 O O . PRO A 1 221 ? -16.113 5.603 29.948 1.00 81.94 221 PRO A O 1
ATOM 1688 N N . THR A 1 222 ? -16.981 6.566 28.116 1.00 72.56 222 THR A N 1
ATOM 1689 C CA . THR A 1 222 ? -17.899 7.466 28.828 1.00 72.56 222 THR A CA 1
ATOM 1690 C C . THR A 1 222 ? -19.338 6.982 28.648 1.00 72.56 222 THR A C 1
ATOM 1692 O O . THR A 1 222 ? -19.628 6.199 27.745 1.00 72.56 222 THR A O 1
ATOM 1695 N N . ALA A 1 223 ? -20.259 7.429 29.509 1.00 65.81 223 ALA A N 1
ATOM 1696 C CA . ALA A 1 223 ? -21.672 7.037 29.429 1.00 65.81 223 ALA A CA 1
ATOM 1697 C C . ALA A 1 223 ? -22.345 7.446 28.099 1.00 65.81 223 ALA A C 1
ATOM 1699 O O . ALA A 1 223 ? -23.302 6.808 27.678 1.00 65.81 223 ALA A O 1
ATOM 1700 N N . GLU A 1 224 ? -21.821 8.476 27.430 1.00 65.12 224 GLU A N 1
ATOM 1701 C CA . GLU A 1 224 ? -22.326 9.005 26.155 1.00 65.12 224 GLU A CA 1
ATOM 1702 C C . GLU A 1 224 ? -21.622 8.395 24.928 1.00 65.12 224 GLU A C 1
ATOM 1704 O O . GLU A 1 224 ? -22.181 8.394 23.834 1.00 65.12 224 GLU A O 1
ATOM 1709 N N . ALA A 1 225 ? -20.413 7.845 25.100 1.00 68.06 225 ALA A N 1
ATOM 1710 C CA . ALA A 1 225 ? -19.630 7.206 24.045 1.00 68.06 225 ALA A CA 1
ATOM 1711 C C . ALA A 1 225 ? -19.020 5.886 24.561 1.00 68.06 225 ALA A C 1
ATOM 1713 O O . ALA A 1 225 ? -17.878 5.863 25.043 1.00 68.06 225 ALA A O 1
ATOM 1714 N N . PRO A 1 226 ? -19.762 4.764 24.482 1.00 73.19 226 PRO A N 1
ATOM 1715 C CA . PRO A 1 226 ? -19.236 3.468 24.878 1.00 73.19 226 PRO A CA 1
ATOM 1716 C C . PRO A 1 226 ? -18.077 3.080 23.955 1.00 73.19 226 PRO A C 1
ATOM 1718 O O . PRO A 1 226 ? -18.244 2.936 22.747 1.00 73.19 226 PRO A O 1
ATOM 1721 N N . ASN A 1 227 ? -16.891 2.883 24.533 1.00 77.25 227 ASN A N 1
ATOM 1722 C CA . ASN A 1 227 ? -15.737 2.354 23.817 1.00 77.25 227 ASN A CA 1
ATOM 1723 C C . ASN A 1 227 ? -15.570 0.855 24.121 1.00 77.25 227 ASN A C 1
ATOM 1725 O O . ASN A 1 227 ? -14.973 0.494 25.145 1.00 77.25 227 ASN A O 1
ATOM 1729 N N . PRO A 1 228 ? -16.041 -0.047 23.240 1.00 76.56 228 PRO A N 1
ATOM 1730 C CA . PRO A 1 228 ? -15.909 -1.482 23.441 1.00 76.56 228 PRO A CA 1
ATOM 1731 C C . PRO A 1 228 ? -14.470 -1.963 23.260 1.00 76.56 228 PRO A C 1
ATOM 1733 O O . PRO A 1 228 ? -14.215 -3.141 23.486 1.00 76.56 228 PRO A O 1
ATOM 1736 N N . VAL A 1 229 ? -13.524 -1.099 22.883 1.00 80.69 229 VAL A N 1
ATOM 1737 C CA . VAL A 1 229 ? -12.141 -1.466 22.556 1.00 80.69 229 VAL A CA 1
ATOM 1738 C C . VAL A 1 229 ? -11.126 -0.977 23.597 1.00 80.69 229 VAL A C 1
ATOM 1740 O O . VAL A 1 229 ? -9.972 -1.390 23.569 1.00 80.69 229 VAL A O 1
ATOM 1743 N N . TYR A 1 230 ? -11.566 -0.208 24.597 1.00 84.06 230 TYR A N 1
ATOM 1744 C CA . TYR A 1 230 ? -10.716 0.265 25.691 1.00 84.06 230 TYR A CA 1
ATOM 1745 C C . TYR A 1 230 ? -9.999 -0.877 26.429 1.00 84.06 230 TYR A C 1
ATOM 1747 O O . TYR A 1 230 ? -10.612 -1.900 26.781 1.00 84.06 230 TYR A O 1
ATOM 1755 N N . ILE A 1 231 ? -8.708 -0.660 26.703 1.00 81.62 231 ILE A N 1
ATOM 1756 C CA . ILE A 1 231 ? -7.868 -1.515 27.542 1.00 81.62 231 ILE A CA 1
ATOM 1757 C C . ILE A 1 231 ? -7.279 -0.674 28.677 1.00 81.62 231 ILE A C 1
ATOM 1759 O O . ILE A 1 231 ? -6.550 0.291 28.457 1.00 81.62 231 ILE A O 1
ATOM 1763 N N . LYS A 1 232 ? -7.550 -1.087 29.919 1.00 82.31 232 LYS A N 1
ATOM 1764 C CA . LYS A 1 232 ? -7.014 -0.427 31.114 1.00 82.31 232 LYS A CA 1
ATOM 1765 C C . LYS A 1 232 ? -5.482 -0.485 31.129 1.00 82.31 232 LYS A C 1
ATOM 1767 O O . LYS A 1 232 ? -4.913 -1.568 31.017 1.00 82.31 232 LYS A O 1
ATOM 1772 N N . ASN A 1 233 ? -4.838 0.658 31.375 1.00 82.88 233 ASN A N 1
ATOM 1773 C CA . ASN A 1 233 ? -3.378 0.809 31.467 1.00 82.88 233 ASN A CA 1
ATOM 1774 C C . ASN A 1 233 ? -2.612 0.398 30.191 1.00 82.88 233 ASN A C 1
ATOM 1776 O O . ASN A 1 233 ? -1.529 -0.182 30.294 1.00 82.88 233 ASN A O 1
ATOM 1780 N N . TRP A 1 234 ? -3.153 0.693 29.002 1.00 84.62 234 TRP A N 1
ATOM 1781 C CA . TRP A 1 234 ? -2.471 0.426 27.731 1.00 84.62 234 TRP A CA 1
ATOM 1782 C C . TRP A 1 234 ? -1.140 1.189 27.612 1.00 84.62 234 TRP A C 1
ATOM 1784 O O . TRP A 1 234 ? -1.111 2.422 27.586 1.00 84.62 234 TRP A O 1
ATOM 1794 N N . ASN A 1 235 ? -0.039 0.446 27.521 1.00 86.19 235 ASN A N 1
ATOM 1795 C CA . ASN A 1 235 ? 1.328 0.946 27.364 1.00 86.19 235 ASN A CA 1
ATOM 1796 C C . ASN A 1 235 ? 2.182 -0.001 26.500 1.00 86.19 235 ASN A C 1
ATOM 1798 O O . ASN A 1 235 ? 1.767 -1.119 26.183 1.00 86.19 235 ASN A O 1
ATOM 1802 N N . ASP A 1 236 ? 3.398 0.424 26.167 1.00 87.25 236 ASP A N 1
ATOM 1803 C CA . ASP A 1 236 ? 4.299 -0.314 25.272 1.00 87.25 236 ASP A CA 1
ATOM 1804 C C . ASP A 1 236 ? 4.634 -1.718 25.806 1.00 87.25 236 ASP A C 1
ATOM 1806 O O . ASP A 1 236 ? 4.639 -2.691 25.060 1.00 87.25 236 ASP A O 1
ATOM 1810 N N . LYS A 1 237 ? 4.757 -1.879 27.129 1.00 88.44 237 LYS A N 1
ATOM 1811 C CA . LYS A 1 237 ? 4.984 -3.191 27.755 1.00 88.44 237 LYS A CA 1
ATOM 1812 C C . LYS A 1 237 ? 3.787 -4.132 27.603 1.00 88.44 237 LYS A C 1
ATOM 1814 O O . LYS A 1 237 ? 3.963 -5.326 27.378 1.00 88.44 237 LYS A O 1
ATOM 1819 N N . THR A 1 238 ? 2.561 -3.623 27.742 1.00 85.38 238 THR A N 1
ATOM 1820 C CA . THR A 1 238 ? 1.357 -4.434 27.495 1.00 85.38 238 THR A CA 1
ATOM 1821 C C . THR A 1 238 ? 1.246 -4.831 26.028 1.00 85.38 238 THR A C 1
ATOM 1823 O O . THR A 1 238 ? 0.801 -5.939 25.741 1.00 85.38 238 THR A O 1
ATOM 1826 N N . TYR A 1 239 ? 1.707 -3.978 25.112 1.00 85.62 239 TYR A N 1
ATOM 1827 C CA . TYR A 1 239 ? 1.776 -4.297 23.692 1.00 85.62 239 TYR A CA 1
ATOM 1828 C C . TYR A 1 239 ? 2.806 -5.401 23.404 1.00 85.62 239 TYR A C 1
ATOM 1830 O O . TYR A 1 239 ? 2.462 -6.390 22.757 1.00 85.62 239 TYR A O 1
ATOM 1838 N N . ASP A 1 240 ? 4.014 -5.314 23.965 1.00 89.06 240 ASP A N 1
ATOM 1839 C CA . ASP A 1 240 ? 5.045 -6.354 23.829 1.00 89.06 240 ASP A CA 1
ATOM 1840 C C . ASP A 1 240 ? 4.604 -7.704 24.410 1.00 89.06 240 ASP A C 1
ATOM 1842 O O . ASP A 1 240 ? 4.865 -8.768 23.834 1.00 89.06 240 ASP A O 1
ATOM 1846 N N . ASP A 1 241 ? 3.876 -7.676 25.529 1.00 89.44 241 ASP A N 1
ATOM 1847 C CA . ASP A 1 241 ? 3.250 -8.857 26.118 1.00 89.44 241 ASP A CA 1
ATOM 1848 C C . ASP A 1 241 ? 2.216 -9.476 25.160 1.00 89.44 241 ASP A C 1
ATOM 1850 O O . ASP A 1 241 ? 2.211 -10.695 24.961 1.00 89.44 241 ASP A O 1
ATOM 1854 N N . VAL A 1 242 ? 1.333 -8.655 24.567 1.00 87.69 242 VAL A N 1
ATOM 1855 C CA . VAL A 1 242 ? 0.316 -9.098 23.589 1.00 87.69 242 VAL A CA 1
ATOM 1856 C C . VAL A 1 242 ? 0.995 -9.697 22.370 1.00 87.69 242 VAL A C 1
ATOM 1858 O O . VAL A 1 242 ? 0.599 -10.768 21.906 1.00 87.69 242 VAL A O 1
ATOM 1861 N N . ARG A 1 243 ? 2.069 -9.062 21.907 1.00 87.00 243 ARG A N 1
ATOM 1862 C CA . ARG A 1 243 ? 2.851 -9.518 20.770 1.00 87.00 243 ARG A CA 1
ATOM 1863 C C . ARG A 1 243 ? 3.483 -10.882 21.015 1.00 87.00 243 ARG A C 1
ATOM 1865 O O . ARG A 1 243 ? 3.327 -11.800 20.212 1.00 87.00 243 ARG A O 1
ATOM 1872 N N . SER A 1 244 ? 4.162 -11.021 22.149 1.00 89.94 244 SER A N 1
ATOM 1873 C CA . SER A 1 244 ? 4.819 -12.265 22.556 1.00 89.94 244 SER A CA 1
ATOM 1874 C C . SER A 1 244 ? 3.807 -13.399 22.723 1.00 89.94 244 SER A C 1
ATOM 1876 O O . SER A 1 244 ? 4.060 -14.529 22.308 1.00 89.94 244 SER A O 1
ATOM 1878 N N . PHE A 1 245 ? 2.626 -13.092 23.268 1.00 90.12 245 PHE A N 1
ATOM 1879 C CA . PHE A 1 245 ? 1.524 -14.044 23.368 1.00 90.12 245 PHE A CA 1
ATOM 1880 C C . PHE A 1 245 ? 0.974 -14.455 21.993 1.00 90.12 245 PHE A C 1
ATOM 1882 O O . PHE A 1 245 ? 0.733 -15.639 21.774 1.00 90.12 245 PHE A O 1
ATOM 1889 N N . GLY A 1 246 ? 0.817 -13.518 21.053 1.00 87.12 246 GLY A N 1
ATOM 1890 C CA . GLY A 1 246 ? 0.394 -13.817 19.682 1.00 87.12 246 GLY A CA 1
ATOM 1891 C C . GLY A 1 246 ? 1.349 -14.786 18.982 1.00 87.12 246 GLY A C 1
ATOM 1892 O O . GLY A 1 246 ? 0.909 -15.797 18.433 1.00 87.12 246 GLY A O 1
ATOM 1893 N N . VAL A 1 247 ? 2.658 -14.541 19.095 1.00 90.81 247 VAL A N 1
ATOM 1894 C CA . VAL A 1 247 ? 3.692 -15.442 18.560 1.00 90.81 247 VAL A CA 1
ATOM 1895 C C . VAL A 1 247 ? 3.638 -16.815 19.236 1.00 90.81 247 VAL A C 1
ATOM 1897 O O . VAL A 1 247 ? 3.681 -17.839 18.560 1.00 90.81 247 VAL A O 1
ATOM 1900 N N . GLN A 1 248 ? 3.455 -16.862 20.559 1.00 89.81 248 GLN A N 1
ATOM 1901 C CA . GLN A 1 248 ? 3.294 -18.121 21.293 1.00 89.81 248 GLN A CA 1
ATOM 1902 C C . GLN A 1 248 ? 2.049 -18.914 20.854 1.00 89.81 248 GLN A C 1
ATOM 1904 O O . GLN A 1 248 ? 2.067 -20.144 20.862 1.00 89.81 248 GLN A O 1
ATOM 1909 N N . MET A 1 249 ? 0.967 -18.228 20.484 1.00 85.69 249 MET A N 1
ATOM 1910 C CA . MET A 1 249 ? -0.277 -18.842 20.010 1.00 85.69 249 MET A CA 1
ATOM 1911 C C . MET A 1 249 ? -0.221 -19.260 18.530 1.00 85.69 249 MET A C 1
ATOM 1913 O O . MET A 1 249 ? -1.177 -19.865 18.048 1.00 85.69 249 MET A O 1
ATOM 1917 N N . GLY A 1 250 ? 0.886 -18.985 17.828 1.00 88.00 250 GLY A N 1
ATOM 1918 C CA . GLY A 1 250 ? 1.133 -19.430 16.454 1.00 88.00 250 GLY A CA 1
ATOM 1919 C C . GLY A 1 250 ? 0.947 -18.362 15.374 1.00 88.00 250 GLY A C 1
ATOM 1920 O O . GLY A 1 250 ? 1.021 -18.696 14.193 1.00 88.00 250 GLY A O 1
ATOM 1921 N N . LEU A 1 251 ? 0.725 -17.090 15.732 1.00 87.50 251 LEU A N 1
ATOM 1922 C CA . LEU A 1 251 ? 0.767 -16.007 14.745 1.00 87.50 251 LEU A CA 1
ATOM 1923 C C . LEU A 1 251 ? 2.215 -15.722 14.325 1.00 87.50 251 LEU A C 1
ATOM 1925 O O . LEU A 1 251 ? 3.135 -15.755 15.144 1.00 87.50 251 LEU A O 1
ATOM 1929 N N . SER A 1 252 ? 2.427 -15.398 13.048 1.00 88.12 252 SER A N 1
ATOM 1930 C CA . SER A 1 252 ? 3.746 -14.968 12.587 1.00 88.12 252 SER A CA 1
ATOM 1931 C C . SER A 1 252 ? 4.109 -13.614 13.199 1.00 88.12 252 SER A C 1
ATOM 1933 O O . SER A 1 252 ? 3.261 -12.739 13.381 1.00 88.12 252 SER A O 1
ATOM 1935 N N . GLN A 1 253 ? 5.394 -13.420 13.497 1.00 85.25 253 GLN A N 1
ATOM 1936 C CA . GLN A 1 253 ? 5.891 -12.169 14.072 1.00 85.25 253 GLN A CA 1
ATOM 1937 C C . GLN A 1 253 ? 5.550 -10.948 13.199 1.00 85.25 253 GLN A C 1
ATOM 1939 O O . GLN A 1 253 ? 5.241 -9.876 13.716 1.00 85.25 253 GLN A O 1
ATOM 1944 N N . ASP A 1 254 ? 5.577 -11.127 11.879 1.00 85.31 254 ASP A N 1
ATOM 1945 C CA . ASP A 1 254 ? 5.220 -10.102 10.902 1.00 85.31 254 ASP A CA 1
ATOM 1946 C C . ASP A 1 254 ? 3.724 -9.750 10.943 1.00 85.31 254 ASP A C 1
ATOM 1948 O O . ASP A 1 254 ? 3.374 -8.572 10.960 1.00 85.31 254 ASP A O 1
ATOM 1952 N N . ALA A 1 255 ? 2.840 -10.749 11.057 1.00 83.75 255 ALA A N 1
ATOM 1953 C CA . ALA A 1 255 ? 1.399 -10.516 11.147 1.00 83.75 255 ALA A CA 1
ATOM 1954 C C . ALA A 1 255 ? 1.020 -9.744 12.416 1.00 83.75 255 ALA A C 1
ATOM 1956 O O . ALA A 1 255 ? 0.195 -8.838 12.365 1.00 83.75 255 ALA A O 1
ATOM 1957 N N . VAL A 1 256 ? 1.651 -10.067 13.549 1.00 83.38 256 VAL A N 1
ATOM 1958 C CA . VAL A 1 256 ? 1.389 -9.367 14.813 1.00 83.38 256 VAL A CA 1
ATOM 1959 C C . VAL A 1 256 ? 1.939 -7.940 14.783 1.00 83.38 256 VAL A C 1
ATOM 1961 O O . VAL A 1 256 ? 1.282 -7.024 15.262 1.00 83.38 256 VAL A O 1
ATOM 1964 N N . ASN A 1 257 ? 3.102 -7.727 14.160 1.00 83.31 257 ASN A N 1
ATOM 1965 C CA . ASN A 1 257 ? 3.682 -6.393 13.969 1.00 83.31 257 ASN A CA 1
ATOM 1966 C C . ASN A 1 257 ? 2.854 -5.494 13.041 1.00 83.31 257 ASN A C 1
ATOM 1968 O O . ASN A 1 257 ? 2.876 -4.276 13.188 1.00 83.31 257 ASN A O 1
ATOM 1972 N N . LYS A 1 258 ? 2.163 -6.086 12.065 1.00 85.44 258 LYS A N 1
ATOM 1973 C CA . LYS A 1 258 ? 1.313 -5.378 11.099 1.00 85.44 258 LYS A CA 1
ATOM 1974 C C . LYS A 1 258 ? -0.141 -5.262 11.554 1.00 85.44 258 LYS A C 1
ATOM 1976 O O . LYS A 1 258 ? -0.965 -4.758 10.795 1.00 85.44 258 LYS A O 1
ATOM 1981 N N . LEU A 1 259 ? -0.477 -5.732 12.755 1.00 84.44 259 LEU A N 1
ATOM 1982 C CA . LEU A 1 259 ? -1.842 -5.696 13.255 1.00 84.44 259 LEU A CA 1
ATOM 1983 C C . LEU A 1 259 ? -2.207 -4.272 13.680 1.00 84.44 259 LEU A C 1
ATOM 1985 O O . LEU A 1 259 ? -1.710 -3.764 14.681 1.00 84.44 259 LEU A O 1
ATOM 1989 N N . VAL A 1 260 ? -3.093 -3.644 12.911 1.00 84.62 260 VAL A N 1
ATOM 1990 C CA . VAL A 1 260 ? -3.551 -2.265 13.146 1.00 84.62 260 VAL A CA 1
ATOM 1991 C C . VAL A 1 260 ? -5.031 -2.197 13.556 1.00 84.62 260 VAL A C 1
ATOM 1993 O O . VAL A 1 260 ? -5.569 -1.129 13.829 1.00 84.62 260 VAL A O 1
ATOM 1996 N N . ASP A 1 261 ? -5.705 -3.344 13.656 1.00 88.06 261 ASP A N 1
ATOM 1997 C CA . ASP A 1 261 ? -7.089 -3.398 14.125 1.00 88.06 261 ASP A CA 1
ATOM 1998 C C . ASP A 1 261 ? -7.159 -3.362 15.668 1.00 88.06 261 ASP A C 1
ATOM 2000 O O . ASP A 1 261 ? -6.663 -4.286 16.332 1.00 88.06 261 ASP A O 1
ATOM 2004 N N . PRO A 1 262 ? -7.806 -2.341 16.268 1.00 86.25 262 PRO A N 1
ATOM 2005 C CA . PRO A 1 262 ? -7.928 -2.239 17.717 1.00 86.25 262 PRO A CA 1
ATOM 2006 C C . PRO A 1 262 ? -8.775 -3.380 18.313 1.00 86.25 262 PRO A C 1
ATOM 2008 O O . PRO A 1 262 ? -8.500 -3.822 19.434 1.00 86.25 262 PRO A O 1
ATOM 2011 N N . VAL A 1 263 ? -9.768 -3.914 17.586 1.00 87.62 263 VAL A N 1
ATOM 2012 C CA . VAL A 1 263 ? -10.624 -5.009 18.079 1.00 87.62 263 VAL A CA 1
ATOM 2013 C C . VAL A 1 263 ? -9.820 -6.300 18.202 1.00 87.62 263 VAL A C 1
ATOM 2015 O O . VAL A 1 263 ? -9.847 -6.947 19.255 1.00 87.62 263 VAL A O 1
ATOM 2018 N N . ALA A 1 264 ? -9.050 -6.647 17.169 1.00 86.62 264 ALA A N 1
ATOM 2019 C CA . ALA A 1 264 ? -8.146 -7.790 17.198 1.00 86.62 264 ALA A CA 1
ATOM 2020 C C . ALA A 1 264 ? -7.134 -7.702 18.352 1.00 86.62 264 ALA A C 1
ATOM 2022 O O . ALA A 1 264 ? -6.956 -8.676 19.090 1.00 86.62 264 ALA A O 1
ATOM 2023 N N . ILE A 1 265 ? -6.526 -6.531 18.573 1.00 86.81 265 ILE A N 1
ATOM 2024 C CA . ILE A 1 265 ? -5.587 -6.317 19.686 1.00 86.81 265 ILE A CA 1
ATOM 2025 C C . ILE A 1 265 ? -6.274 -6.546 21.035 1.00 86.81 265 ILE A C 1
ATOM 2027 O O . ILE A 1 265 ? -5.728 -7.239 21.901 1.00 86.81 265 ILE A O 1
ATOM 2031 N N . LYS A 1 266 ? -7.499 -6.040 21.216 1.00 86.56 266 LYS A N 1
ATOM 2032 C CA . LYS A 1 266 ? -8.269 -6.288 22.438 1.00 86.56 266 LYS A CA 1
ATOM 2033 C C . LYS A 1 266 ? -8.580 -7.768 22.634 1.00 86.56 266 LYS A C 1
ATOM 2035 O O . LYS A 1 266 ? -8.409 -8.275 23.743 1.00 86.56 266 LYS A O 1
ATOM 2040 N N . MET A 1 267 ? -9.003 -8.474 21.591 1.00 87.06 267 MET A N 1
ATOM 2041 C CA . MET A 1 267 ? -9.270 -9.914 21.657 1.00 87.06 267 MET A CA 1
ATOM 2042 C C . MET A 1 267 ? -8.019 -10.700 22.061 1.00 87.06 267 MET A C 1
ATOM 2044 O O . MET A 1 267 ? -8.093 -11.550 22.951 1.00 87.06 267 MET A O 1
ATOM 2048 N N . MET A 1 268 ? -6.854 -10.368 21.494 1.00 87.00 268 MET A N 1
ATOM 2049 C CA . MET A 1 268 ? -5.584 -10.986 21.888 1.00 87.00 268 MET A CA 1
ATOM 2050 C C . MET A 1 268 ? -5.222 -10.682 23.344 1.00 87.00 268 MET A C 1
ATOM 2052 O O . MET A 1 268 ? -4.837 -11.586 24.089 1.00 87.00 268 MET A O 1
ATOM 2056 N N . HIS A 1 269 ? -5.395 -9.436 23.786 1.00 88.38 269 HIS A N 1
ATOM 2057 C CA . HIS A 1 269 ? -5.148 -9.049 25.171 1.00 88.38 269 HIS A CA 1
ATOM 2058 C C . HIS A 1 269 ? -6.082 -9.775 26.157 1.00 88.38 269 HIS A C 1
ATOM 2060 O O . HIS A 1 269 ? -5.631 -10.287 27.183 1.00 88.38 269 HIS A O 1
ATOM 2066 N N . MET A 1 270 ? -7.373 -9.901 25.839 1.00 86.94 270 MET A N 1
ATOM 2067 C CA . MET A 1 270 ? -8.329 -10.658 26.658 1.00 86.94 270 MET A CA 1
ATOM 2068 C C . MET A 1 270 ? -7.986 -12.150 26.703 1.00 86.94 270 MET A C 1
ATOM 2070 O O . MET A 1 270 ? -7.997 -12.748 27.780 1.00 86.94 270 MET A O 1
ATOM 2074 N N . ALA A 1 271 ? -7.619 -12.748 25.567 1.00 88.62 271 ALA A N 1
ATOM 2075 C CA . ALA A 1 271 ? -7.180 -14.140 25.506 1.00 88.62 271 ALA A CA 1
ATOM 2076 C C . ALA A 1 271 ? -5.918 -14.382 26.352 1.00 88.62 271 ALA A C 1
ATOM 2078 O O . ALA A 1 271 ? -5.825 -15.383 27.072 1.00 88.62 271 ALA A O 1
ATOM 2079 N N . MET A 1 272 ? -4.974 -13.440 26.332 1.00 89.06 272 MET A N 1
ATOM 2080 C CA . MET A 1 272 ? -3.781 -13.483 27.172 1.00 89.06 272 MET A CA 1
ATOM 2081 C C . MET A 1 272 ? -4.135 -13.408 28.663 1.00 89.06 272 MET A C 1
ATOM 2083 O O . MET A 1 272 ? -3.649 -14.225 29.453 1.00 89.06 272 MET A O 1
ATOM 2087 N N . LEU A 1 273 ? -4.999 -12.470 29.066 1.00 87.94 273 LEU A N 1
ATOM 2088 C CA . LEU A 1 273 ? -5.467 -12.361 30.451 1.00 87.94 273 LEU A CA 1
ATOM 2089 C C . LEU A 1 273 ? -6.202 -13.623 30.904 1.00 87.94 273 LEU A C 1
ATOM 2091 O O . LEU A 1 273 ? -5.985 -14.077 32.027 1.00 87.94 273 LEU A O 1
ATOM 2095 N N . PHE A 1 274 ? -7.009 -14.227 30.032 1.00 89.50 274 PHE A N 1
ATOM 2096 C CA . PHE A 1 274 ? -7.701 -15.479 30.316 1.00 89.50 274 PHE A CA 1
ATOM 2097 C C . PHE A 1 274 ? -6.717 -16.632 30.544 1.00 89.50 274 PHE A C 1
ATOM 2099 O O . PHE A 1 274 ? -6.811 -17.324 31.555 1.00 89.50 274 PHE A O 1
ATOM 2106 N N . LYS A 1 275 ? -5.718 -16.807 29.670 1.00 87.44 275 LYS A N 1
ATOM 2107 C CA . LYS A 1 275 ? -4.670 -17.831 29.837 1.00 87.44 275 LYS A CA 1
ATOM 2108 C C . LYS A 1 275 ? -3.846 -17.606 31.109 1.00 87.44 275 LYS A C 1
ATOM 2110 O O . LYS A 1 275 ? -3.607 -18.554 31.858 1.00 87.44 275 LYS A O 1
ATOM 2115 N N . ARG A 1 276 ? -3.460 -16.357 31.401 1.00 86.00 276 ARG A N 1
ATOM 2116 C CA . ARG A 1 276 ? -2.756 -15.981 32.643 1.00 86.00 276 ARG A CA 1
ATOM 2117 C C . ARG A 1 276 ? -3.621 -16.240 33.882 1.00 86.00 276 ARG A C 1
ATOM 2119 O O . ARG A 1 276 ? -3.120 -16.747 34.883 1.00 86.00 276 ARG A O 1
ATOM 2126 N N . GLY A 1 277 ? -4.912 -15.920 33.817 1.00 83.94 277 GLY A N 1
ATOM 2127 C CA . GLY A 1 277 ? -5.888 -16.180 34.874 1.00 83.94 277 GLY A CA 1
ATOM 2128 C C . GLY A 1 277 ? -6.093 -17.673 35.116 1.00 83.94 277 GLY A C 1
ATOM 2129 O O . GLY A 1 277 ? -6.002 -18.120 36.255 1.00 83.94 277 GLY A O 1
ATOM 2130 N N . ALA A 1 278 ? -6.270 -18.461 34.055 1.00 81.94 278 ALA A N 1
ATOM 2131 C CA . ALA A 1 278 ? -6.379 -19.914 34.131 1.00 81.94 278 ALA A CA 1
ATOM 2132 C C . ALA A 1 278 ? -5.135 -20.537 34.785 1.00 81.94 278 ALA A C 1
ATOM 2134 O O . ALA A 1 278 ? -5.267 -21.336 35.709 1.00 81.94 278 ALA A O 1
ATOM 2135 N N . ALA A 1 279 ? -3.931 -20.104 34.394 1.00 74.56 279 ALA A N 1
ATOM 2136 C CA . ALA A 1 279 ? -2.690 -20.554 35.021 1.00 74.56 279 ALA A CA 1
ATOM 2137 C C . ALA A 1 279 ? -2.626 -20.200 36.521 1.00 74.56 279 ALA A C 1
ATOM 2139 O O . ALA A 1 279 ? -2.288 -21.055 37.337 1.00 74.56 279 ALA A O 1
ATOM 2140 N N . LYS A 1 280 ? -3.016 -18.976 36.911 1.00 71.38 280 LYS A N 1
ATOM 2141 C CA . LYS A 1 280 ? -3.068 -18.555 38.326 1.00 71.38 280 LYS A CA 1
ATOM 2142 C C . LYS A 1 280 ? -4.114 -19.318 39.145 1.00 71.38 280 LYS A C 1
ATOM 2144 O O . LYS A 1 280 ? -3.889 -19.607 40.318 1.00 71.38 280 LYS A O 1
ATOM 2149 N N . VAL A 1 281 ? -5.260 -19.658 38.559 1.00 66.75 281 VAL A N 1
ATOM 2150 C CA . VAL A 1 281 ? -6.296 -20.453 39.239 1.00 66.75 281 VAL A CA 1
ATOM 2151 C C . VAL A 1 281 ? -5.829 -21.896 39.429 1.00 66.75 281 VAL A C 1
ATOM 2153 O O . VAL A 1 281 ? -6.087 -22.478 40.477 1.00 66.75 281 VAL A O 1
ATOM 2156 N N . VAL A 1 282 ? -5.097 -22.468 38.470 1.00 63.44 282 VAL A N 1
ATOM 2157 C CA . VAL A 1 282 ? -4.522 -23.816 38.608 1.00 63.44 282 VAL A CA 1
ATOM 2158 C C . VAL A 1 282 ? -3.453 -23.855 39.705 1.00 63.44 282 VAL A C 1
ATOM 2160 O O . VAL A 1 282 ? -3.447 -24.790 40.502 1.00 63.44 282 VAL A O 1
ATOM 2163 N N . THR A 1 283 ? -2.598 -22.834 39.818 1.00 60.22 283 THR A N 1
ATOM 2164 C CA . THR A 1 283 ? -1.562 -22.796 40.868 1.00 60.22 283 THR A CA 1
ATOM 2165 C C . THR A 1 283 ? -2.118 -22.505 42.264 1.00 60.22 283 THR A C 1
ATOM 2167 O O . THR A 1 283 ? -1.584 -23.008 43.249 1.00 60.22 283 THR A O 1
ATOM 2170 N N . THR A 1 284 ? -3.208 -21.739 42.376 1.00 57.44 284 THR A N 1
ATOM 2171 C CA . THR A 1 284 ? -3.856 -21.423 43.668 1.00 57.44 284 THR A CA 1
ATOM 2172 C C . THR A 1 284 ? -4.879 -22.470 44.116 1.00 57.44 284 THR A C 1
ATOM 2174 O O . THR A 1 284 ? -5.117 -22.615 45.312 1.00 57.44 284 THR A O 1
ATOM 2177 N N . LYS A 1 285 ? -5.429 -23.275 43.194 1.00 55.50 285 LYS A N 1
ATOM 2178 C CA . LYS A 1 285 ? -6.222 -24.480 43.498 1.00 55.50 285 LYS A CA 1
ATOM 2179 C C . LYS A 1 285 ? -5.361 -25.730 43.714 1.00 55.50 285 LYS A C 1
ATOM 2181 O O . LYS A 1 285 ? -5.830 -26.847 43.492 1.00 55.50 285 LYS A O 1
ATOM 2186 N N . ALA A 1 286 ? -4.152 -25.586 44.252 1.00 55.44 286 ALA A N 1
ATOM 2187 C CA . ALA A 1 286 ? -3.574 -26.645 45.072 1.00 55.44 286 ALA A CA 1
ATOM 2188 C C . ALA A 1 286 ? -4.399 -26.739 46.368 1.00 55.44 286 ALA A C 1
ATOM 2190 O O . ALA A 1 286 ? -3.985 -26.299 47.437 1.00 55.44 286 ALA A O 1
ATOM 2191 N N . VAL A 1 287 ? -5.626 -27.257 46.255 1.00 57.72 287 VAL A N 1
ATOM 2192 C CA . VAL A 1 287 ? -6.444 -27.631 47.403 1.00 57.72 287 VAL A CA 1
ATOM 2193 C C . VAL A 1 287 ? -5.601 -28.627 48.180 1.00 57.72 287 VAL A C 1
ATOM 2195 O O . VAL A 1 287 ? -5.345 -29.730 47.694 1.00 57.72 287 VAL A O 1
ATOM 2198 N N . ASN A 1 288 ? -5.125 -28.217 49.354 1.00 56.31 288 ASN A N 1
ATOM 2199 C CA . ASN A 1 288 ? -4.518 -29.122 50.314 1.00 56.31 288 ASN A CA 1
ATOM 2200 C C . ASN A 1 288 ? -5.535 -30.249 50.543 1.00 56.31 288 ASN A C 1
ATOM 2202 O O . ASN A 1 288 ? -6.546 -30.063 51.213 1.00 56.31 288 ASN A O 1
ATOM 2206 N N . LYS A 1 289 ? -5.303 -31.414 49.925 1.00 59.44 289 LYS A N 1
ATOM 2207 C CA . LYS A 1 289 ? -6.119 -32.630 50.086 1.00 59.44 289 LYS A CA 1
ATOM 2208 C C . LYS A 1 289 ? -5.945 -33.253 51.474 1.00 59.44 289 LYS A C 1
ATOM 2210 O O . LYS A 1 289 ? -6.373 -34.377 51.709 1.00 59.44 289 LYS A O 1
ATOM 2215 N N . THR A 1 290 ? -5.295 -32.553 52.395 1.00 55.28 290 THR A N 1
ATOM 2216 C CA . THR A 1 290 ? -5.296 -32.879 53.809 1.00 55.28 290 THR A CA 1
ATOM 2217 C C . THR A 1 290 ? -6.591 -32.326 54.401 1.00 55.28 290 THR A C 1
ATOM 2219 O O . THR A 1 290 ? -6.756 -31.108 54.479 1.00 55.28 290 THR A O 1
ATOM 2222 N N . PRO A 1 291 ? -7.557 -33.186 54.777 1.00 60.72 291 PRO A N 1
ATOM 2223 C CA . PRO A 1 291 ? -8.797 -32.715 55.372 1.00 60.72 291 PRO A CA 1
ATOM 2224 C C . PRO A 1 291 ? -8.449 -31.919 56.629 1.00 60.72 291 PRO A C 1
ATOM 2226 O O . PRO A 1 291 ? -7.882 -32.462 57.581 1.00 60.72 291 PRO A O 1
ATOM 2229 N N . ALA A 1 292 ? -8.764 -30.622 56.627 1.00 63.53 292 ALA A N 1
ATOM 2230 C CA . ALA A 1 292 ? -8.705 -29.822 57.836 1.00 63.53 292 ALA A CA 1
ATOM 2231 C C . ALA A 1 292 ? -9.599 -30.514 58.868 1.00 63.53 292 ALA A C 1
ATOM 2233 O O . ALA A 1 292 ? -10.793 -30.717 58.641 1.00 63.53 292 ALA A O 1
ATOM 2234 N N . LYS A 1 293 ? -8.987 -30.965 59.965 1.00 62.75 293 LYS A N 1
ATOM 2235 C CA . LYS A 1 293 ? -9.657 -31.703 61.032 1.00 62.75 293 LYS A CA 1
ATOM 2236 C C . LYS A 1 293 ? -10.821 -30.841 61.523 1.00 62.75 293 LYS A C 1
ATOM 2238 O O . LYS A 1 293 ? -10.598 -29.797 62.130 1.00 62.75 293 LYS A O 1
ATOM 2243 N N . ILE A 1 294 ? -12.049 -31.253 61.218 1.00 60.44 294 ILE A N 1
ATOM 2244 C CA . ILE A 1 294 ? -13.255 -30.544 61.639 1.00 60.44 294 ILE A CA 1
ATOM 2245 C C . ILE A 1 294 ? -13.291 -30.626 63.164 1.00 60.44 294 ILE A C 1
ATOM 2247 O O . ILE A 1 294 ? -13.568 -31.685 63.735 1.00 60.44 294 ILE A O 1
ATOM 2251 N N . VAL A 1 295 ? -12.959 -29.522 63.831 1.00 56.84 295 VAL A N 1
ATOM 2252 C CA . VAL A 1 295 ? -13.180 -29.377 65.267 1.00 56.84 295 VAL A CA 1
ATOM 2253 C C . VAL A 1 295 ? -14.688 -29.265 65.437 1.00 56.84 295 VAL A C 1
ATOM 2255 O O . VAL A 1 295 ? -15.277 -28.212 65.213 1.00 56.84 295 VAL A O 1
ATOM 2258 N N . LYS A 1 296 ? -15.330 -30.391 65.759 1.00 49.84 296 LYS A N 1
ATOM 2259 C CA . LYS A 1 296 ? -16.726 -30.399 66.190 1.00 49.84 296 LYS A CA 1
ATOM 2260 C C . LYS A 1 296 ? -16.833 -29.472 67.398 1.00 49.84 296 LYS A C 1
ATOM 2262 O O . LYS A 1 296 ? -16.160 -29.681 68.404 1.00 49.84 296 LYS A O 1
ATOM 2267 N N . THR A 1 297 ? -17.673 -28.453 67.285 1.00 52.59 297 THR A N 1
ATOM 2268 C CA . THR A 1 297 ? -18.102 -27.585 68.379 1.00 52.59 297 THR A CA 1
ATOM 2269 C C . THR A 1 297 ? -18.982 -28.389 69.337 1.00 52.59 297 THR A C 1
ATOM 2271 O O . THR A 1 297 ? -20.202 -28.264 69.347 1.00 52.59 297 THR A O 1
ATOM 2274 N N . SER A 1 298 ? -18.373 -29.266 70.135 1.00 44.81 298 SER A N 1
ATOM 2275 C CA . SER A 1 298 ? -19.047 -29.921 71.254 1.00 44.81 298 SER A CA 1
ATOM 2276 C C . SER A 1 298 ? -18.520 -29.354 72.567 1.00 44.81 298 SER A C 1
ATOM 2278 O O . SER A 1 298 ? -17.404 -29.660 72.971 1.00 44.81 298 SER A O 1
ATOM 2280 N N . SER A 1 299 ? -19.370 -28.548 73.203 1.00 49.75 299 SER A N 1
ATOM 2281 C CA . SER A 1 299 ? -19.518 -28.374 74.654 1.00 49.75 299 SER A CA 1
ATOM 2282 C C . SER A 1 299 ? -18.280 -28.062 75.515 1.00 49.75 299 SER A C 1
ATOM 2284 O O . SER A 1 299 ? -17.395 -28.887 75.723 1.00 49.75 299 SER A O 1
ATOM 2286 N N . SER A 1 300 ? -18.397 -26.921 76.198 1.00 44.66 300 SER A N 1
ATOM 2287 C CA . SER A 1 300 ? -17.577 -26.379 77.287 1.00 44.66 300 SER A CA 1
ATOM 2288 C C . SER A 1 300 ? -16.274 -25.693 76.875 1.00 44.66 300 SER A C 1
ATOM 2290 O O . SER A 1 300 ? -15.391 -26.256 76.234 1.00 44.66 300 SER A O 1
ATOM 2292 N N . ILE A 1 301 ? -16.162 -24.434 77.302 1.00 47.88 301 ILE A N 1
ATOM 2293 C CA . ILE A 1 301 ? -14.889 -23.750 77.493 1.00 47.88 301 ILE A CA 1
ATOM 2294 C C . ILE A 1 301 ? -14.119 -24.620 78.486 1.00 47.88 301 ILE A C 1
ATOM 2296 O O . ILE A 1 301 ? -14.361 -24.558 79.690 1.00 47.88 301 ILE A O 1
ATOM 2300 N N . ALA A 1 302 ? -13.238 -25.482 77.983 1.00 53.62 302 ALA A N 1
ATOM 2301 C CA . ALA A 1 302 ? -12.228 -26.108 78.811 1.00 53.62 302 ALA A CA 1
ATOM 2302 C C . ALA A 1 302 ? -11.341 -24.969 79.314 1.00 53.62 302 ALA A C 1
ATOM 2304 O O . ALA A 1 302 ? -10.483 -24.460 78.589 1.00 53.62 302 ALA A O 1
ATOM 2305 N N . ALA A 1 303 ? -11.621 -24.513 80.536 1.00 55.47 303 ALA A N 1
ATOM 2306 C CA . ALA A 1 303 ? -10.739 -23.633 81.270 1.00 55.47 303 ALA A CA 1
ATOM 2307 C C . ALA A 1 303 ? -9.337 -24.238 81.191 1.00 55.47 303 ALA A C 1
ATOM 2309 O O . ALA A 1 303 ? -9.122 -25.403 81.532 1.00 55.47 303 ALA A O 1
ATOM 2310 N N . ARG A 1 304 ? -8.395 -23.459 80.658 1.00 57.78 304 ARG A N 1
ATOM 2311 C CA . ARG A 1 304 ? -6.981 -23.815 80.653 1.00 57.78 304 ARG A CA 1
ATOM 2312 C C . ARG A 1 304 ? -6.625 -24.175 82.104 1.00 57.78 304 ARG A C 1
ATOM 2314 O O . ARG A 1 304 ? -6.895 -23.343 82.970 1.00 57.78 304 ARG A O 1
ATOM 23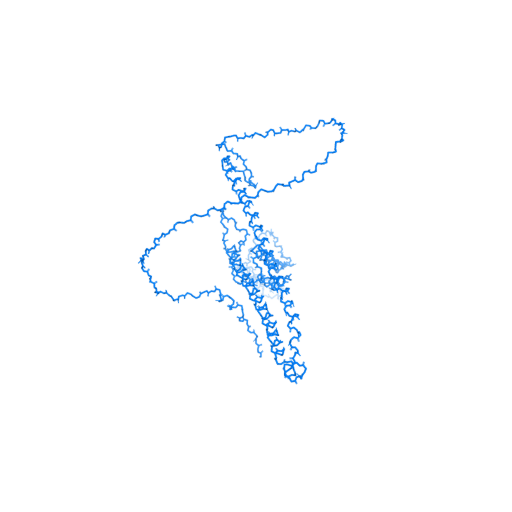21 N N . PRO A 1 305 ? -6.110 -25.386 82.389 1.00 59.09 305 PRO A N 1
ATOM 2322 C CA . PRO A 1 305 ? -5.882 -25.804 83.767 1.00 59.09 305 PRO A CA 1
ATOM 2323 C C . PRO A 1 305 ? -4.957 -24.786 84.438 1.00 59.09 305 PRO A C 1
ATOM 2325 O O . PRO A 1 305 ? -3.964 -24.360 83.835 1.00 59.09 305 PRO A O 1
ATOM 2328 N N . THR A 1 306 ? -5.320 -24.336 85.640 1.00 65.06 306 THR A N 1
ATOM 2329 C CA . THR A 1 306 ? -4.490 -23.414 86.419 1.00 65.06 306 THR A CA 1
ATOM 2330 C C . THR A 1 306 ? -3.154 -24.100 86.713 1.00 65.06 306 THR A C 1
ATOM 2332 O O . THR A 1 306 ? -3.050 -25.331 86.711 1.00 65.06 306 THR A O 1
ATOM 2335 N N . LYS A 1 307 ? -2.087 -23.316 86.917 1.00 66.06 307 LYS A N 1
ATOM 2336 C CA . LYS A 1 307 ? -0.755 -23.880 87.207 1.00 66.06 307 LYS A CA 1
ATOM 2337 C C . LYS A 1 307 ? -0.794 -24.865 88.387 1.00 66.06 307 LYS A C 1
ATOM 2339 O O . LYS A 1 307 ? -0.159 -25.911 88.290 1.00 66.06 307 LYS A O 1
ATOM 2344 N N . GLY A 1 308 ? -1.617 -24.587 89.404 1.00 70.19 308 GLY A N 1
ATOM 2345 C CA . GLY A 1 308 ? -1.831 -25.466 90.559 1.00 70.19 308 GLY A CA 1
ATOM 2346 C C . GLY A 1 308 ? -2.342 -26.855 90.171 1.00 70.19 308 GLY A C 1
ATOM 2347 O O . GLY A 1 308 ? -1.749 -27.862 90.557 1.00 70.19 308 GLY A O 1
ATOM 2348 N N . THR A 1 309 ? -3.357 -26.941 89.304 1.00 72.19 309 THR A N 1
ATOM 2349 C CA . THR A 1 309 ? -3.908 -28.235 88.871 1.00 72.19 309 THR A CA 1
ATOM 2350 C C . THR A 1 309 ? -2.910 -29.057 88.039 1.00 72.19 309 THR A C 1
ATOM 2352 O O . THR A 1 309 ? -2.901 -30.289 88.103 1.00 72.19 309 THR A O 1
ATOM 2355 N N . VAL A 1 310 ? -2.039 -28.406 87.257 1.00 77.50 310 VAL A N 1
ATOM 2356 C CA . VAL A 1 310 ? -1.001 -29.097 86.464 1.00 77.50 310 VAL A CA 1
ATOM 2357 C C . VAL A 1 310 ? 0.120 -29.629 87.362 1.00 77.50 310 VAL A C 1
ATOM 2359 O O . VAL A 1 310 ? 0.585 -30.755 87.166 1.00 77.50 310 VAL A O 1
ATOM 2362 N N . GLU A 1 311 ? 0.533 -28.854 88.363 1.00 77.19 311 GLU A N 1
ATOM 2363 C CA . GLU A 1 311 ? 1.562 -29.248 89.331 1.00 77.19 311 GLU A CA 1
ATOM 2364 C C . GLU A 1 311 ? 1.085 -30.401 90.219 1.00 77.19 311 GLU A C 1
ATOM 2366 O O . GLU A 1 311 ? 1.797 -31.398 90.358 1.00 77.19 311 GLU A O 1
ATOM 2371 N N . GLN A 1 312 ? -0.163 -30.356 90.689 1.00 80.44 312 GLN A N 1
ATOM 2372 C CA . GLN A 1 312 ? -0.772 -31.449 91.447 1.00 80.44 312 GLN A CA 1
ATOM 2373 C C . GLN A 1 312 ? -0.836 -32.750 90.631 1.00 80.44 312 GLN A C 1
ATOM 2375 O O . GLN A 1 312 ? -0.494 -33.826 91.128 1.00 80.44 312 GLN A O 1
ATOM 2380 N N . GLN A 1 313 ? -1.218 -32.677 89.350 1.00 81.19 313 GLN A N 1
ATOM 2381 C CA . GLN A 1 313 ? -1.245 -33.856 88.479 1.00 81.19 313 GLN A CA 1
ATOM 2382 C C . GLN A 1 313 ? 0.147 -34.439 88.224 1.00 81.19 313 GLN A C 1
ATOM 2384 O O . GLN A 1 313 ? 0.283 -35.659 88.101 1.00 81.19 313 GLN A O 1
ATOM 2389 N N . ASN A 1 314 ? 1.177 -33.599 88.138 1.00 83.44 314 ASN A N 1
ATOM 2390 C CA . ASN A 1 314 ? 2.548 -34.062 87.956 1.00 83.44 314 ASN A CA 1
ATOM 2391 C C . ASN A 1 314 ? 3.107 -34.692 89.237 1.00 83.44 314 ASN A C 1
ATOM 2393 O O . ASN A 1 314 ? 3.691 -35.770 89.142 1.00 83.44 314 ASN A O 1
ATOM 2397 N N . ALA A 1 315 ? 2.840 -34.108 90.410 1.00 81.56 315 ALA A N 1
ATOM 2398 C CA . ALA A 1 315 ? 3.229 -34.665 91.708 1.00 81.56 315 ALA A CA 1
ATOM 2399 C C . ALA A 1 315 ? 2.541 -36.018 91.996 1.00 81.56 315 ALA A C 1
ATOM 2401 O O . ALA A 1 315 ? 3.159 -36.974 92.463 1.00 81.56 315 ALA A O 1
ATOM 2402 N N . LEU A 1 316 ? 1.269 -36.167 91.611 1.00 82.94 316 LEU A N 1
ATOM 2403 C CA . LEU A 1 316 ? 0.557 -37.451 91.679 1.00 82.94 316 LEU A CA 1
ATOM 2404 C C . LEU A 1 316 ? 1.118 -38.496 90.705 1.00 82.94 316 LEU A C 1
ATOM 2406 O O . LEU A 1 316 ? 1.125 -39.689 91.014 1.00 82.94 316 LEU A O 1
ATOM 2410 N N . LYS A 1 317 ? 1.583 -38.085 89.519 1.00 86.44 317 LYS A N 1
ATOM 2411 C CA . LYS A 1 317 ? 2.219 -38.996 88.553 1.00 86.44 317 LYS A CA 1
ATOM 2412 C C . LYS A 1 317 ? 3.599 -39.443 89.023 1.00 86.44 317 LYS A C 1
ATOM 2414 O O . LYS A 1 317 ? 3.932 -40.614 88.845 1.00 86.44 317 LYS A O 1
ATOM 2419 N N . THR A 1 318 ? 4.390 -38.551 89.617 1.00 84.25 318 THR A N 1
ATOM 2420 C CA . THR A 1 318 ? 5.684 -38.920 90.199 1.00 84.25 318 THR A CA 1
ATOM 2421 C C . THR A 1 318 ? 5.494 -39.846 91.387 1.00 84.25 318 THR A C 1
ATOM 2423 O O . THR A 1 318 ? 6.138 -40.887 91.385 1.00 84.25 318 THR A O 1
ATOM 2426 N N . LEU A 1 319 ? 4.538 -39.588 92.288 1.00 85.69 319 LEU A N 1
ATOM 2427 C CA . LEU A 1 319 ? 4.184 -40.520 93.366 1.00 85.69 319 LEU A CA 1
ATOM 2428 C C . LEU A 1 319 ? 3.785 -41.900 92.833 1.00 85.69 319 LEU A C 1
ATOM 2430 O O . LEU A 1 319 ? 4.305 -42.912 93.292 1.00 85.69 319 LEU A O 1
ATOM 2434 N N . LYS A 1 320 ? 2.902 -41.962 91.830 1.00 85.75 320 LYS A N 1
ATOM 2435 C CA . LYS A 1 320 ? 2.488 -43.243 91.228 1.00 85.75 320 LYS A CA 1
ATOM 2436 C C . LYS A 1 320 ? 3.649 -44.011 90.595 1.00 85.75 320 LYS A C 1
ATOM 2438 O O . LYS A 1 320 ? 3.567 -45.228 90.476 1.00 85.75 320 LYS A O 1
ATOM 2443 N N . ARG A 1 321 ? 4.703 -43.311 90.167 1.00 86.00 321 ARG A N 1
ATOM 2444 C CA . ARG A 1 321 ? 5.876 -43.913 89.528 1.00 86.00 321 ARG A CA 1
ATOM 2445 C C . ARG A 1 321 ? 6.978 -44.276 90.522 1.00 86.00 321 ARG A C 1
ATOM 2447 O O . ARG A 1 321 ? 7.605 -45.311 90.342 1.00 86.00 321 ARG A O 1
ATOM 2454 N N . SER A 1 322 ? 7.254 -43.429 91.513 1.00 84.62 322 SER A N 1
ATOM 2455 C CA . SER A 1 322 ? 8.361 -43.622 92.457 1.00 84.62 322 SER A CA 1
ATOM 2456 C C . SER A 1 322 ? 7.939 -44.302 93.755 1.00 84.62 322 SER A C 1
ATOM 2458 O O . SER A 1 322 ? 8.776 -44.941 94.382 1.00 84.62 322 SER A O 1
ATOM 2460 N N . GLY A 1 323 ? 6.679 -44.157 94.183 1.00 78.50 323 GLY A N 1
ATOM 2461 C CA . GLY A 1 323 ? 6.151 -44.723 95.430 1.00 78.50 323 GLY A CA 1
ATOM 2462 C C . GLY A 1 323 ? 6.866 -44.260 96.707 1.00 78.50 323 GLY A C 1
ATOM 2463 O O . GLY A 1 323 ? 6.644 -44.837 97.767 1.00 78.50 323 GLY A O 1
ATOM 2464 N N . SER A 1 324 ? 7.745 -43.257 96.619 1.00 87.69 324 SER A N 1
ATOM 2465 C CA . SER A 1 324 ? 8.573 -42.796 97.734 1.00 87.69 324 SER A CA 1
ATOM 2466 C C . SER A 1 324 ? 7.786 -41.894 98.686 1.00 87.69 324 SER A C 1
ATOM 2468 O O . SER A 1 324 ? 6.890 -41.160 98.267 1.00 87.69 324 SER A O 1
ATOM 2470 N N . MET A 1 325 ? 8.148 -41.910 99.974 1.00 78.75 325 MET A N 1
ATOM 2471 C CA . MET A 1 325 ? 7.525 -41.040 100.985 1.00 78.75 325 MET A CA 1
ATOM 2472 C C . MET A 1 325 ? 7.699 -39.551 100.663 1.00 78.75 325 MET A C 1
ATOM 2474 O O . MET A 1 325 ? 6.789 -38.768 100.909 1.00 78.75 325 MET A O 1
ATOM 2478 N N . ASP A 1 326 ? 8.821 -39.180 100.048 1.00 81.69 326 ASP A N 1
ATOM 2479 C CA . ASP A 1 326 ? 9.105 -37.801 99.639 1.00 81.69 326 ASP A CA 1
ATOM 2480 C C . ASP A 1 326 ? 8.156 -37.333 98.518 1.00 81.69 326 ASP A C 1
ATOM 2482 O O . ASP A 1 326 ? 7.504 -36.298 98.622 1.00 81.69 326 ASP A O 1
ATOM 2486 N N . ALA A 1 327 ? 7.924 -38.185 97.509 1.00 82.62 327 ALA A N 1
ATOM 2487 C CA . ALA A 1 327 ? 6.950 -37.908 96.451 1.00 82.62 327 ALA A CA 1
ATOM 2488 C C . ALA A 1 327 ? 5.498 -37.899 96.968 1.00 82.62 327 ALA A C 1
ATOM 2490 O O . ALA A 1 327 ? 4.634 -37.249 96.378 1.00 82.62 327 ALA A O 1
ATOM 2491 N N . ALA A 1 328 ? 5.215 -38.614 98.063 1.00 80.56 328 ALA A N 1
ATOM 2492 C CA . ALA A 1 328 ? 3.913 -38.573 98.723 1.00 80.56 328 ALA A CA 1
ATOM 2493 C C . ALA A 1 328 ? 3.705 -37.246 99.464 1.00 80.56 328 ALA A C 1
ATOM 2495 O O . ALA A 1 328 ? 2.604 -36.694 99.417 1.00 80.56 328 ALA A O 1
ATOM 2496 N N . GLY A 1 329 ? 4.765 -36.716 100.083 1.00 84.38 329 GLY A N 1
ATOM 2497 C CA . GLY A 1 329 ? 4.789 -35.386 100.689 1.00 84.38 329 GLY A CA 1
ATOM 2498 C C . GLY A 1 329 ? 4.533 -34.284 99.663 1.00 84.38 329 GLY A C 1
ATOM 2499 O O . GLY A 1 329 ? 3.628 -33.473 99.854 1.00 84.38 329 GLY A O 1
ATOM 2500 N N . ASP A 1 330 ? 5.235 -34.317 98.532 1.00 83.94 330 ASP A N 1
ATOM 2501 C CA . ASP A 1 330 ? 5.047 -33.341 97.452 1.00 83.94 330 ASP A CA 1
ATOM 2502 C C . ASP A 1 330 ? 3.640 -33.397 96.845 1.00 83.94 330 ASP A C 1
ATOM 2504 O O . ASP A 1 330 ? 3.010 -32.361 96.624 1.00 83.94 330 ASP A O 1
ATOM 2508 N N . ALA A 1 331 ? 3.097 -34.598 96.615 1.00 85.50 331 ALA A N 1
ATOM 2509 C CA . ALA A 1 331 ? 1.729 -34.761 96.120 1.00 85.50 331 ALA A CA 1
ATOM 2510 C C . ALA A 1 331 ? 0.681 -34.243 97.118 1.00 85.50 331 ALA A C 1
ATOM 2512 O O . ALA A 1 331 ? -0.343 -33.687 96.711 1.00 85.50 331 ALA A O 1
ATOM 2513 N N . PHE A 1 332 ? 0.939 -34.406 98.417 1.00 84.44 332 PHE A N 1
ATOM 2514 C CA . PHE A 1 332 ? 0.079 -33.892 99.475 1.00 84.44 332 PHE A CA 1
ATOM 2515 C C . PHE A 1 332 ? 0.140 -32.364 99.552 1.00 84.44 332 PHE A C 1
ATOM 2517 O O . PHE A 1 332 ? -0.906 -31.721 99.525 1.00 84.44 332 PHE A O 1
ATOM 2524 N N . LEU A 1 333 ? 1.329 -31.758 99.560 1.00 86.94 333 LEU A N 1
ATOM 2525 C CA . LEU A 1 333 ? 1.484 -30.300 99.602 1.00 86.94 333 LEU A CA 1
ATOM 2526 C C . LEU A 1 333 ? 0.917 -29.622 98.348 1.00 86.94 333 LEU A C 1
ATOM 2528 O O . LEU A 1 333 ? 0.198 -28.628 98.458 1.00 86.94 333 LEU A O 1
ATOM 2532 N N . ALA A 1 334 ? 1.133 -30.208 97.167 1.00 83.12 334 ALA A N 1
ATOM 2533 C CA . ALA A 1 334 ? 0.560 -29.714 95.916 1.00 83.12 334 ALA A CA 1
ATOM 2534 C C . ALA A 1 334 ? -0.981 -29.770 95.894 1.00 83.12 334 ALA A C 1
ATOM 2536 O O . ALA A 1 334 ? -1.610 -29.022 95.152 1.00 83.12 334 ALA A O 1
ATOM 2537 N N . SER A 1 335 ? -1.610 -30.615 96.724 1.00 79.38 335 SER A N 1
ATOM 2538 C CA . SER A 1 335 ? -3.074 -30.685 96.840 1.00 79.38 335 SER A CA 1
ATOM 2539 C C . SER A 1 335 ? -3.703 -29.524 97.620 1.00 79.38 335 SER A C 1
ATOM 2541 O O . SER A 1 335 ? -4.903 -29.288 97.488 1.00 79.38 335 SER A O 1
ATOM 2543 N N . PHE A 1 336 ? -2.905 -28.772 98.386 1.00 76.94 336 PHE A N 1
ATOM 2544 C CA . PHE A 1 336 ? -3.352 -27.572 99.104 1.00 76.94 336 PHE A CA 1
ATOM 2545 C C . PHE A 1 336 ? -3.038 -26.267 98.367 1.00 76.94 336 PHE A C 1
ATOM 2547 O O . PHE A 1 336 ? -3.527 -25.219 98.774 1.00 76.94 336 PHE A O 1
ATOM 2554 N N . ALA A 1 337 ? -2.255 -26.321 97.288 1.00 67.62 337 ALA A N 1
ATOM 2555 C CA . ALA A 1 337 ? -1.822 -25.143 96.538 1.00 67.62 337 ALA A CA 1
ATOM 2556 C C . ALA A 1 337 ? -2.883 -24.575 95.567 1.00 67.62 337 ALA A C 1
ATOM 2558 O O . ALA A 1 337 ? -2.689 -23.483 95.042 1.00 67.62 337 ALA A O 1
ATOM 2559 N N . ASP A 1 338 ? -3.988 -25.291 95.321 1.00 60.19 338 ASP A N 1
ATOM 2560 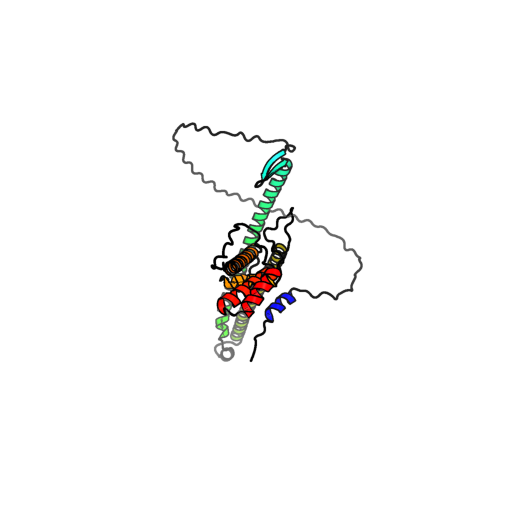C CA . ASP A 1 338 ? -5.063 -24.897 94.384 1.00 60.19 338 ASP A CA 1
ATOM 2561 C C . ASP A 1 338 ? -6.353 -24.444 95.114 1.00 60.19 338 ASP A C 1
ATOM 2563 O O . ASP A 1 338 ? -7.454 -24.594 94.583 1.00 60.19 338 ASP A O 1
ATOM 2567 N N . LYS A 1 339 ? -6.238 -23.922 96.348 1.00 52.19 339 LYS A N 1
ATOM 2568 C CA . LYS A 1 339 ? -7.347 -23.310 97.108 1.00 52.19 339 LYS A CA 1
ATOM 2569 C C . LYS A 1 339 ? -7.167 -21.818 97.333 1.00 52.19 339 LYS A C 1
ATOM 2571 O O . LYS A 1 339 ? -6.034 -21.408 97.665 1.00 52.19 339 LYS A O 1
#

Secondary structure (DSSP, 8-state):
--PPP--HHHHHHHTTSPPP-------------------------------------------------------------TT-EEEEEETTEEEEEEHHHHHHHHHHHHHHHHHHHHHHHHHHHHHHHHHHHHHHHHHHHHHHHHHHHHHHT--HHHHTT-TTS-HHHHHHHHHHHHHHHHHHHHHHHHHHHHHHHHHHHHHHHHHHHHHHHHHHHHSPP-SSS--TT--TT--HHHHHHHHHHHHHTT--HHHHHT---HHHHHHHHHHHHHHHHHHHHHHHT----S--------S---PPPPHHHHHHHHHHHHHHHH--HHHHHHHHHHTTTT-